Protein AF-0000000070629255 (afdb_homodimer)

Radius of gyration: 21.04 Å; Cα contacts (8 Å, |Δi|>4): 692; chains: 2; bounding box: 43×55×47 Å

Structure (mmCIF, N/CA/C/O backbone):
data_AF-0000000070629255-model_v1
#
loop_
_entity.id
_entity.type
_entity.pdbx_description
1 polymer '(S)-norcoclaurine synthase'
#
loop_
_atom_site.group_PDB
_atom_site.id
_atom_site.type_symbol
_atom_site.label_atom_id
_atom_site.label_alt_id
_atom_site.label_comp_id
_atom_site.label_asym_id
_atom_site.label_entity_id
_atom_site.label_seq_id
_atom_site.pdbx_PDB_ins_code
_atom_site.Cartn_x
_atom_site.Cartn_y
_atom_site.Cartn_z
_atom_site.occupancy
_atom_site.B_iso_or_equiv
_atom_site.auth_seq_id
_atom_site.auth_comp_id
_atom_site.auth_asym_id
_atom_site.auth_atom_id
_atom_site.pdbx_PDB_model_num
ATOM 1 N N . MET A 1 1 ? 13.461 -3.01 -5.859 1 94.25 1 MET A N 1
ATOM 2 C CA . MET A 1 1 ? 12.055 -3.326 -5.629 1 94.25 1 MET A CA 1
ATOM 3 C C . MET A 1 1 ? 11.266 -2.076 -5.246 1 94.25 1 MET A C 1
ATOM 5 O O . MET A 1 1 ? 11.711 -1.289 -4.41 1 94.25 1 MET A O 1
ATOM 9 N N . PHE A 1 2 ? 10.156 -1.859 -5.938 1 97.31 2 PHE A N 1
ATOM 10 C CA . PHE A 1 2 ? 9.312 -0.685 -5.727 1 97.31 2 PHE A CA 1
ATOM 11 C C . PHE A 1 2 ? 8 -1.069 -5.055 1 97.31 2 PHE A C 1
ATOM 13 O O . PHE A 1 2 ? 7.484 -2.166 -5.277 1 97.31 2 PHE A O 1
ATOM 20 N N . GLY A 1 3 ? 7.574 -0.173 -4.148 1 98.31 3 GLY A N 1
ATOM 21 C CA . GLY A 1 3 ? 6.281 -0.391 -3.52 1 98.31 3 GLY A CA 1
ATOM 22 C C . GLY A 1 3 ? 5.488 0.888 -3.328 1 98.31 3 GLY A C 1
ATOM 23 O O . GLY A 1 3 ? 6.055 1.982 -3.33 1 98.31 3 GLY A O 1
ATOM 24 N N . THR A 1 4 ? 4.156 0.751 -3.291 1 98.81 4 THR A N 1
ATOM 25 C CA . THR A 1 4 ? 3.246 1.856 -3.008 1 98.81 4 THR A CA 1
ATOM 26 C C . THR A 1 4 ? 2.146 1.418 -2.043 1 98.81 4 THR A C 1
ATOM 28 O O . THR A 1 4 ? 1.596 0.323 -2.18 1 98.81 4 THR A O 1
ATOM 31 N N . LEU A 1 5 ? 1.913 2.232 -1.084 1 98.81 5 LEU A N 1
ATOM 32 C CA . LEU A 1 5 ? 0.807 2.053 -0.15 1 98.81 5 LEU A CA 1
ATOM 33 C C . LEU A 1 5 ? -0.074 3.297 -0.107 1 98.81 5 LEU A C 1
ATOM 35 O O . LEU A 1 5 ? 0.432 4.418 -0.031 1 98.81 5 LEU A O 1
ATOM 39 N N . SER A 1 6 ? -1.361 3.152 -0.142 1 98.75 6 SER A N 1
ATOM 40 C CA . SER A 1 6 ? -2.217 4.332 -0.085 1 98.75 6 SER A CA 1
ATOM 41 C C . SER A 1 6 ? -3.477 4.062 0.732 1 98.75 6 SER A C 1
ATOM 43 O O . SER A 1 6 ? -3.965 2.932 0.774 1 98.75 6 SER A O 1
ATOM 45 N N . GLU A 1 7 ? -3.955 5.051 1.374 1 98.44 7 GLU A N 1
ATOM 46 C CA . GLU A 1 7 ? -5.215 5.121 2.107 1 98.44 7 GLU A CA 1
ATOM 47 C C . GLU A 1 7 ? -6.043 6.328 1.673 1 98.44 7 GLU A C 1
ATOM 49 O O . GLU A 1 7 ? -5.5 7.414 1.467 1 98.44 7 GLU A O 1
ATOM 54 N N . GLU A 1 8 ? -7.336 6.121 1.571 1 97.94 8 GLU A N 1
ATOM 55 C CA . GLU A 1 8 ? -8.258 7.184 1.173 1 97.94 8 GLU A CA 1
ATOM 56 C C . GLU A 1 8 ? -9.531 7.152 2.01 1 97.94 8 GLU A C 1
ATOM 58 O O . GLU A 1 8 ? -10.07 6.082 2.283 1 97.94 8 GLU A O 1
ATOM 63 N N . ALA A 1 9 ? -9.938 8.336 2.4 1 96.56 9 ALA A N 1
ATOM 64 C CA . ALA A 1 9 ? -11.148 8.414 3.219 1 96.56 9 ALA A CA 1
ATOM 65 C C . ALA A 1 9 ? -11.891 9.727 2.967 1 96.56 9 ALA A C 1
ATOM 67 O O . ALA A 1 9 ? -11.281 10.742 2.633 1 96.56 9 ALA A O 1
ATOM 68 N N . GLU A 1 10 ? -13.141 9.648 3.152 1 95.81 10 GLU A N 1
ATOM 69 C CA . GLU A 1 10 ? -13.961 10.859 3.201 1 95.81 10 GLU A CA 1
ATOM 70 C C . GLU A 1 10 ? -13.859 11.539 4.562 1 95.81 10 GLU A C 1
ATOM 72 O O . GLU A 1 10 ? -13.852 10.867 5.598 1 95.81 10 GLU A O 1
ATOM 77 N N . VAL A 1 11 ? -13.758 12.852 4.48 1 96.38 11 VAL A N 1
ATOM 78 C CA . VAL A 1 11 ? -13.695 13.656 5.699 1 96.38 11 VAL A CA 1
ATOM 79 C C . VAL A 1 11 ? -14.82 14.695 5.688 1 96.38 11 VAL A C 1
ATOM 81 O O . VAL A 1 11 ? -15.062 15.344 4.668 1 96.38 11 VAL A O 1
ATOM 84 N N . LYS A 1 12 ? -15.469 14.914 6.793 1 95.88 12 LYS A N 1
ATOM 85 C CA . LYS A 1 12 ? -16.656 15.758 6.887 1 95.88 12 LYS A CA 1
ATOM 86 C C . LYS A 1 12 ? -16.266 17.219 7.129 1 95.88 12 LYS A C 1
ATOM 88 O O . LYS A 1 12 ? -16.797 17.859 8.039 1 95.88 12 LYS A O 1
ATOM 93 N N . VAL A 1 13 ? -15.469 17.766 6.293 1 97.88 13 VAL A N 1
ATOM 94 C CA . VAL A 1 13 ? -15.109 19.172 6.246 1 97.88 13 VAL A CA 1
ATOM 95 C C . VAL A 1 13 ? -14.852 19.594 4.797 1 97.88 13 VAL A C 1
ATOM 97 O O . VAL A 1 13 ? -14.578 18.75 3.941 1 97.88 13 VAL A O 1
ATOM 100 N N . PRO A 1 14 ? -14.945 20.906 4.508 1 97.5 14 PRO A N 1
ATOM 101 C CA . PRO A 1 14 ? -14.562 21.359 3.172 1 97.5 14 PRO A CA 1
ATOM 102 C C . PRO A 1 14 ? -13.086 21.109 2.857 1 97.5 14 PRO A C 1
ATOM 104 O O . PRO A 1 14 ? -12.25 21.094 3.766 1 97.5 14 PRO A O 1
ATOM 107 N N . ALA A 1 15 ? -12.766 20.906 1.585 1 98.06 15 ALA A N 1
ATOM 108 C CA . ALA A 1 15 ? -11.398 20.641 1.147 1 98.06 15 ALA A CA 1
ATOM 109 C C . ALA A 1 15 ? -10.453 21.75 1.606 1 98.06 15 ALA A C 1
ATOM 111 O O . ALA A 1 15 ? -9.312 21.469 1.988 1 98.06 15 ALA A O 1
ATOM 112 N N . SER A 1 16 ? -10.906 22.969 1.626 1 97.69 16 SER A N 1
ATOM 113 C CA . SER A 1 16 ? -10.055 24.094 1.991 1 97.69 16 SER A CA 1
ATOM 114 C C . SER A 1 16 ? -9.625 24.016 3.451 1 97.69 16 SER A C 1
ATOM 116 O O . SER A 1 16 ? -8.5 24.375 3.795 1 97.69 16 SER A O 1
ATOM 118 N N . LYS A 1 17 ? -10.531 23.562 4.262 1 98.06 17 LYS A N 1
ATOM 119 C CA . LYS A 1 17 ? -10.195 23.406 5.676 1 98.06 17 LYS A CA 1
ATOM 120 C C . LYS A 1 17 ? -9.156 22.312 5.883 1 98.06 17 LYS A C 1
ATOM 122 O O . LYS A 1 17 ? -8.188 22.5 6.625 1 98.06 17 LYS A O 1
ATOM 127 N N . ALA A 1 18 ? -9.336 21.203 5.246 1 98.56 18 ALA A N 1
ATOM 128 C CA . ALA A 1 18 ? -8.359 20.125 5.312 1 98.56 18 ALA A CA 1
ATOM 129 C C . ALA A 1 18 ? -7.004 20.578 4.773 1 98.56 18 ALA A C 1
ATOM 131 O O . ALA A 1 18 ? -5.961 20.281 5.359 1 98.56 18 ALA A O 1
ATOM 132 N N . TRP A 1 19 ? -7.035 21.359 3.719 1 98.56 19 TRP A N 1
ATOM 133 C CA . TRP A 1 19 ? -5.797 21.797 3.082 1 98.56 19 TRP A CA 1
ATOM 134 C C . TRP A 1 19 ? -5.051 22.781 3.963 1 98.56 19 TRP A C 1
ATOM 136 O O . TRP A 1 19 ? -3.816 22.781 4 1 98.56 19 TRP A O 1
ATOM 146 N N . ALA A 1 20 ? -5.75 23.594 4.656 1 98.25 20 ALA A N 1
ATOM 147 C CA . ALA A 1 20 ? -5.109 24.531 5.574 1 98.25 20 ALA A CA 1
ATOM 148 C C . ALA A 1 20 ? -4.246 23.797 6.598 1 98.25 20 ALA A C 1
ATOM 150 O O . ALA A 1 20 ? -3.207 24.312 7.02 1 98.25 20 ALA A O 1
ATOM 151 N N . LEU A 1 21 ? -4.688 22.625 6.91 1 98.5 21 LEU A N 1
ATOM 152 C CA . LEU A 1 21 ? -3.904 21.797 7.828 1 98.5 21 LEU A CA 1
ATOM 153 C C . LEU A 1 21 ? -2.715 21.172 7.109 1 98.5 21 LEU A C 1
ATOM 155 O O . LEU A 1 21 ? -1.569 21.344 7.531 1 98.5 21 LEU A O 1
ATOM 159 N N . PHE A 1 22 ? -2.914 20.531 5.969 1 98.62 22 PHE A N 1
ATOM 160 C CA . PHE A 1 22 ? -1.919 19.688 5.305 1 98.62 22 PHE A CA 1
ATOM 161 C C . PHE A 1 22 ? -0.954 20.547 4.488 1 98.62 22 PHE A C 1
ATOM 163 O O . PHE A 1 22 ? 0.212 20.188 4.32 1 98.62 22 PHE A O 1
ATOM 170 N N . GLY A 1 23 ? -1.453 21.656 4.02 1 98.19 23 GLY A N 1
ATOM 171 C CA . GLY A 1 23 ? -0.667 22.453 3.094 1 98.19 23 GLY A CA 1
ATOM 172 C C . GLY A 1 23 ? 0.278 23.406 3.791 1 98.19 23 GLY A C 1
ATOM 173 O O . GLY A 1 23 ? 1.005 24.156 3.135 1 98.19 23 GLY A O 1
ATOM 174 N N . THR A 1 24 ? 0.281 23.406 5.109 1 97.44 24 THR A N 1
ATOM 175 C CA . THR A 1 24 ? 1.092 24.328 5.902 1 97.44 24 THR A CA 1
ATOM 176 C C . THR A 1 24 ? 1.874 23.578 6.973 1 97.44 24 THR A C 1
ATOM 178 O O . THR A 1 24 ? 1.984 22.344 6.918 1 97.44 24 THR A O 1
ATOM 181 N N . LEU A 1 25 ? 2.441 24.281 7.91 1 98.44 25 LEU A N 1
ATOM 182 C CA . LEU A 1 25 ? 3.193 23.672 9 1 98.44 25 LEU A CA 1
ATOM 183 C C . LEU A 1 25 ? 2.268 23.266 10.141 1 98.44 25 LEU A C 1
ATOM 185 O O . LEU A 1 25 ? 2.725 22.734 11.156 1 98.44 25 LEU A O 1
ATOM 189 N N . GLU A 1 26 ? 0.979 23.469 9.922 1 98.12 26 GLU A N 1
ATOM 190 C CA . GLU A 1 26 ? 0.022 23.172 10.984 1 98.12 26 GLU A CA 1
ATOM 191 C C . GLU A 1 26 ? -0.001 21.688 11.305 1 98.12 26 GLU A C 1
ATOM 193 O O . GLU A 1 26 ? -0.182 21.297 12.461 1 98.12 26 GLU A O 1
ATOM 198 N N . LEU A 1 27 ? 0.178 20.859 10.32 1 98.44 27 LEU A N 1
ATOM 199 C CA . LEU A 1 27 ? 0.222 19.422 10.594 1 98.44 27 LEU A CA 1
ATOM 200 C C . LEU A 1 27 ? 1.429 19.078 11.453 1 98.44 27 LEU A C 1
ATOM 202 O O . LEU A 1 27 ? 1.333 18.219 12.344 1 98.44 27 LEU A O 1
ATOM 206 N N . ALA A 1 28 ? 2.57 19.641 11.148 1 98.44 28 ALA A N 1
ATOM 207 C CA . ALA A 1 28 ? 3.777 19.391 11.938 1 98.44 28 ALA A CA 1
ATOM 208 C C . ALA A 1 28 ? 3.543 19.719 13.414 1 98.44 28 ALA A C 1
ATOM 210 O O . ALA A 1 28 ? 3.951 18.953 14.289 1 98.44 28 ALA A O 1
ATOM 211 N N . LYS A 1 29 ? 2.902 20.781 13.578 1 98.25 29 LYS A N 1
ATOM 212 C CA . LYS A 1 29 ? 2.578 21.172 14.945 1 98.25 29 LYS A CA 1
ATOM 213 C C . LYS A 1 29 ? 1.639 20.156 15.594 1 98.25 29 LYS A C 1
ATOM 215 O O . LYS A 1 29 ? 1.805 19.812 16.766 1 98.25 29 LYS A O 1
ATOM 220 N N . LEU A 1 30 ? 0.719 19.766 14.836 1 98.06 30 LEU A N 1
ATOM 221 C CA . LEU A 1 30 ? -0.314 18.875 15.352 1 98.06 30 LEU A CA 1
ATOM 222 C C . LEU A 1 30 ? 0.283 17.531 15.781 1 98.06 30 LEU A C 1
ATOM 224 O O . LEU A 1 30 ? -0.132 16.953 16.781 1 98.06 30 LEU A O 1
ATOM 228 N N . VAL A 1 31 ? 1.248 17.016 15.062 1 98 31 VAL A N 1
ATOM 229 C CA . VAL A 1 31 ? 1.753 15.672 15.32 1 98 31 VAL A CA 1
ATOM 230 C C . VAL A 1 31 ? 2.91 15.734 16.312 1 98 31 VAL A C 1
ATOM 232 O O . VAL A 1 31 ? 3.379 14.695 16.797 1 98 31 VAL A O 1
ATOM 235 N N . ASP A 1 32 ? 3.418 16.875 16.578 1 98.31 32 ASP A N 1
ATOM 236 C CA . ASP A 1 32 ? 4.469 17.078 17.578 1 98.31 32 ASP A CA 1
ATOM 237 C C . ASP A 1 32 ? 4.008 16.656 18.969 1 98.31 32 ASP A C 1
ATOM 239 O O . ASP A 1 32 ? 2.984 17.125 19.469 1 98.31 32 ASP A O 1
ATOM 243 N N . GLY A 1 33 ? 4.754 15.711 19.5 1 97 33 GLY A N 1
ATOM 244 C CA . GLY A 1 33 ? 4.41 15.227 20.828 1 97 33 GLY A CA 1
ATOM 245 C C . GLY A 1 33 ? 3.324 14.172 20.812 1 97 33 GLY A C 1
ATOM 246 O O . GLY A 1 33 ? 2.992 13.602 21.859 1 97 33 GLY A O 1
ATOM 247 N N . LYS A 1 34 ? 2.689 13.922 19.688 1 95.88 34 LYS A N 1
ATOM 248 C CA . LYS A 1 34 ? 1.64 12.914 19.578 1 95.88 34 LYS A CA 1
ATOM 249 C C . LYS A 1 34 ? 2.135 11.688 18.828 1 95.88 34 LYS A C 1
ATOM 251 O O . LYS A 1 34 ? 2.389 10.641 19.422 1 95.88 34 LYS A O 1
ATOM 256 N N . ILE A 1 35 ? 2.441 11.93 17.578 1 95.81 35 ILE A N 1
ATOM 257 C CA . ILE A 1 35 ? 2.971 10.836 16.766 1 95.81 35 ILE A CA 1
ATOM 258 C C . ILE A 1 35 ? 4.484 10.75 16.938 1 95.81 35 ILE A C 1
ATOM 260 O O . ILE A 1 35 ? 5.039 9.648 17.062 1 95.81 35 ILE A O 1
ATOM 264 N N . PHE A 1 36 ? 5.109 11.875 17 1 97.12 36 PHE A N 1
ATOM 265 C CA . PHE A 1 36 ? 6.555 11.977 17.188 1 97.12 36 PHE A CA 1
ATOM 266 C C . PHE A 1 36 ? 6.887 12.539 18.562 1 97.12 36 PHE A C 1
ATOM 268 O O . PHE A 1 36 ? 6.066 13.227 19.172 1 97.12 36 PHE A O 1
ATOM 275 N N . GLU A 1 37 ? 8.102 12.164 18.953 1 97.56 37 GLU A N 1
ATOM 276 C CA . GLU A 1 37 ? 8.586 12.812 20.172 1 97.56 37 GLU A CA 1
ATOM 277 C C . GLU A 1 37 ? 8.742 14.312 19.969 1 97.56 37 GLU A C 1
ATOM 279 O O . GLU A 1 37 ? 8.391 15.109 20.844 1 97.56 37 GLU A O 1
ATOM 284 N N . ALA A 1 38 ? 9.297 14.664 18.766 1 98.12 38 ALA A N 1
ATOM 285 C CA . ALA A 1 38 ? 9.445 16.078 18.422 1 98.12 38 ALA A CA 1
ATOM 286 C C . ALA A 1 38 ? 9.477 16.281 16.906 1 98.12 38 ALA A C 1
ATOM 288 O O . ALA A 1 38 ? 9.906 15.391 16.172 1 98.12 38 ALA A O 1
ATOM 289 N N . VAL A 1 39 ? 9.055 17.422 16.469 1 98.75 39 VAL A N 1
ATOM 290 C CA . VAL A 1 39 ? 9.164 17.875 15.086 1 98.75 39 VAL A CA 1
ATOM 291 C C . VAL A 1 39 ? 9.812 19.25 15.039 1 98.75 39 VAL A C 1
ATOM 293 O O . VAL A 1 39 ? 9.266 20.219 15.57 1 98.75 39 VAL A O 1
ATOM 296 N N . ASP A 1 40 ? 10.953 19.281 14.414 1 98.81 40 ASP A N 1
ATOM 297 C CA . ASP A 1 40 ? 11.688 20.531 14.352 1 98.81 40 ASP A CA 1
ATOM 298 C C . ASP A 1 40 ? 11.805 21.031 12.906 1 98.81 40 ASP A C 1
ATOM 300 O O . ASP A 1 40 ? 12.227 20.266 12.023 1 98.81 40 ASP A O 1
ATOM 304 N N . VAL A 1 41 ? 11.477 22.281 12.688 1 98.69 41 VAL A N 1
ATOM 305 C CA . VAL A 1 41 ? 11.742 22.891 11.391 1 98.69 41 VAL A CA 1
ATOM 306 C C . VAL A 1 41 ? 13.219 23.266 11.289 1 98.69 41 VAL A C 1
ATOM 308 O O . VAL A 1 41 ? 13.703 24.125 12.039 1 98.69 41 VAL A O 1
ATOM 311 N N . ILE A 1 42 ? 13.883 22.609 10.414 1 98.75 42 ILE A N 1
ATOM 312 C CA . ILE A 1 42 ? 15.305 22.859 10.227 1 98.75 42 ILE A CA 1
ATOM 313 C C . ILE A 1 42 ? 15.508 24.016 9.258 1 98.75 42 ILE A C 1
ATOM 315 O O . ILE A 1 42 ? 16.391 24.859 9.453 1 98.75 42 ILE A O 1
ATOM 319 N N . GLU A 1 43 ? 14.734 24.078 8.234 1 98.25 43 GLU A N 1
ATOM 320 C CA . GLU A 1 43 ? 14.766 25.125 7.211 1 98.25 43 GLU A CA 1
ATOM 321 C C . GLU A 1 43 ? 13.414 25.25 6.52 1 98.25 43 GLU A C 1
ATOM 323 O O . GLU A 1 43 ? 12.734 24.25 6.273 1 98.25 43 GLU A O 1
ATOM 328 N N . GLY A 1 44 ? 13.039 26.531 6.219 1 98.25 44 GLY A N 1
ATOM 329 C CA . GLY A 1 44 ? 11.859 26.781 5.418 1 98.25 44 GLY A CA 1
ATOM 330 C C . GLY A 1 44 ? 10.664 27.234 6.238 1 98.25 44 GLY A C 1
ATOM 331 O O . GLY A 1 44 ? 10.766 27.391 7.457 1 98.25 44 GLY A O 1
ATOM 332 N N . ASP A 1 45 ? 9.516 27.469 5.523 1 97.69 45 ASP A N 1
ATOM 333 C CA . ASP A 1 45 ? 8.336 28.078 6.129 1 97.69 45 ASP A CA 1
ATOM 334 C C . ASP A 1 45 ? 7.086 27.25 5.836 1 97.69 45 ASP A C 1
ATOM 336 O O . ASP A 1 45 ? 5.965 27.734 5.996 1 97.69 45 ASP A O 1
ATOM 340 N N . GLY A 1 46 ? 7.27 26.188 5.301 1 98.06 46 GLY A N 1
ATOM 341 C CA . GLY A 1 46 ? 6.129 25.328 4.988 1 98.06 46 GLY A CA 1
ATOM 342 C C . GLY A 1 46 ? 5.926 25.125 3.5 1 98.06 46 GLY A C 1
ATOM 343 O O . GLY A 1 46 ? 5.129 24.281 3.086 1 98.06 46 GLY A O 1
ATOM 344 N N . GLY A 1 47 ? 6.586 25.812 2.693 1 98.38 47 GLY A N 1
ATOM 345 C CA . GLY A 1 47 ? 6.57 25.625 1.251 1 98.38 47 GLY A CA 1
ATOM 346 C C . GLY A 1 47 ? 7.574 24.594 0.778 1 98.38 47 GLY A C 1
ATOM 347 O O . GLY A 1 47 ? 8.266 23.969 1.589 1 98.38 47 GLY A O 1
ATOM 348 N N . ALA A 1 48 ? 7.645 24.375 -0.56 1 98.62 48 ALA A N 1
ATOM 349 C CA .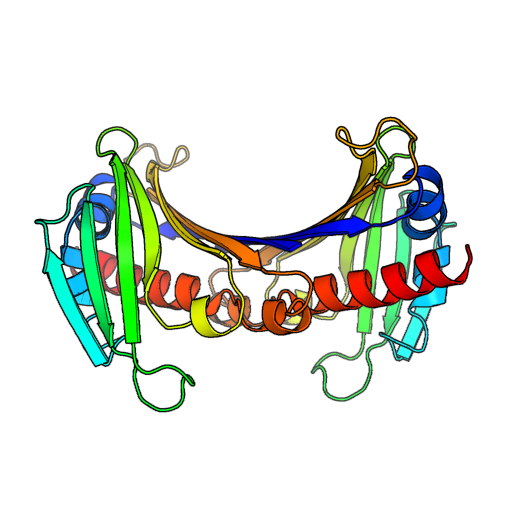 ALA A 1 48 ? 8.617 23.469 -1.154 1 98.62 48 ALA A CA 1
ATOM 350 C C . ALA A 1 48 ? 10.039 23.812 -0.721 1 98.62 48 ALA A C 1
ATOM 352 O O . ALA A 1 48 ? 10.406 24.984 -0.678 1 98.62 48 ALA A O 1
ATOM 353 N N . GLY A 1 49 ? 10.812 22.828 -0.324 1 98.69 49 GLY A N 1
ATOM 354 C CA . GLY A 1 49 ? 12.172 23.047 0.144 1 98.69 49 GLY A CA 1
ATOM 355 C C . GLY A 1 49 ? 12.297 23.016 1.655 1 98.69 49 GLY A C 1
ATOM 356 O O . GLY A 1 49 ? 13.398 22.906 2.193 1 98.69 49 GLY A O 1
ATOM 357 N N . THR A 1 50 ? 11.156 23.125 2.438 1 98.81 50 THR A N 1
ATOM 358 C CA . THR A 1 50 ? 11.148 23.062 3.895 1 98.81 50 THR A CA 1
ATOM 359 C C . THR A 1 50 ? 11.695 21.719 4.371 1 98.81 50 THR A C 1
ATOM 361 O O . THR A 1 50 ? 11.383 20.672 3.793 1 98.81 50 THR A O 1
ATOM 364 N N . ILE A 1 51 ? 12.523 21.703 5.387 1 98.94 51 ILE A N 1
ATOM 365 C CA . ILE A 1 51 ? 13.094 20.5 5.977 1 98.94 51 ILE A CA 1
ATOM 366 C C . ILE A 1 51 ? 12.656 20.391 7.438 1 98.94 51 ILE A C 1
ATOM 368 O O . ILE A 1 51 ? 12.844 21.312 8.219 1 98.94 51 ILE A O 1
ATOM 372 N N . LEU A 1 52 ? 12.031 19.281 7.738 1 98.88 52 LEU A N 1
ATOM 373 C CA . LEU A 1 52 ? 11.695 18.938 9.117 1 98.88 52 LEU A CA 1
ATOM 374 C C . LEU A 1 52 ? 12.609 17.844 9.641 1 98.88 52 LEU A C 1
ATOM 376 O O . LEU A 1 52 ? 12.969 16.922 8.906 1 98.88 52 LEU A O 1
ATOM 380 N N . LYS A 1 53 ? 13.039 17.922 10.875 1 98.88 53 LYS A N 1
ATOM 381 C CA . LYS A 1 53 ? 13.602 16.797 11.625 1 98.88 53 LYS A CA 1
ATOM 382 C C . LYS A 1 53 ? 12.539 16.156 12.516 1 98.88 53 LYS A C 1
ATOM 384 O O . LYS A 1 53 ? 11.953 16.812 13.367 1 98.88 53 LYS A O 1
ATOM 389 N N . LEU A 1 54 ? 12.297 14.953 12.281 1 98.44 54 LEU A N 1
ATOM 390 C CA . LEU A 1 54 ? 11.344 14.164 13.062 1 98.44 54 LEU A CA 1
ATOM 391 C C . LEU A 1 54 ? 12.062 13.258 14.047 1 98.44 54 LEU A C 1
ATOM 393 O O . LEU A 1 54 ? 12.812 12.367 13.648 1 98.44 54 LEU A O 1
ATOM 397 N N . THR A 1 55 ? 11.867 13.453 15.297 1 98.38 55 THR A N 1
ATOM 398 C CA . THR A 1 55 ? 12.422 12.609 16.344 1 98.38 55 THR A CA 1
ATOM 399 C C . THR A 1 55 ? 11.422 11.539 16.781 1 98.38 55 THR A C 1
ATOM 401 O O . THR A 1 55 ? 10.289 11.859 17.141 1 98.38 55 THR A O 1
ATOM 404 N N . PHE A 1 56 ? 11.875 10.375 16.719 1 97 56 PHE A N 1
ATOM 405 C CA . PHE A 1 56 ? 10.969 9.258 16.984 1 97 56 PHE A CA 1
ATOM 406 C C . PHE A 1 56 ? 10.898 8.977 18.484 1 97 56 PHE A C 1
ATOM 408 O O . PHE A 1 56 ? 11.852 9.242 19.219 1 97 56 PHE A O 1
ATOM 415 N N . LYS A 1 57 ? 9.766 8.43 18.812 1 93.69 57 LYS A N 1
ATOM 416 C CA . LYS A 1 57 ? 9.664 7.906 20.172 1 93.69 57 LYS A CA 1
ATOM 417 C C . LYS A 1 57 ? 10.516 6.656 20.344 1 93.69 57 LYS A C 1
ATOM 419 O O . LYS A 1 57 ? 10.789 5.945 19.359 1 93.69 57 LYS A O 1
ATOM 424 N N . PRO A 1 58 ? 10.93 6.277 21.516 1 89.75 58 PRO A N 1
ATOM 425 C CA . PRO A 1 58 ? 11.766 5.094 21.734 1 89.75 58 PRO A CA 1
ATOM 426 C C . PRO A 1 58 ? 11.086 3.801 21.297 1 89.75 58 PRO A C 1
ATOM 428 O O . PRO A 1 58 ? 9.859 3.68 21.375 1 89.75 58 PRO A O 1
ATOM 431 N N . GLY A 1 59 ? 11.891 2.826 20.797 1 84 59 GLY A N 1
ATOM 432 C CA . GLY A 1 59 ? 11.375 1.506 20.469 1 84 59 GLY A CA 1
ATOM 433 C C . GLY A 1 59 ? 11.086 1.322 18.984 1 84 59 GLY A C 1
ATOM 434 O O . GLY A 1 59 ? 10.82 0.207 18.531 1 84 59 GLY A O 1
ATOM 435 N N . LEU A 1 60 ? 11.18 2.371 18.109 1 75.31 60 LEU A N 1
ATOM 436 C CA . LEU A 1 60 ? 10.836 2.27 16.688 1 75.31 60 LEU A CA 1
ATOM 437 C C . LEU A 1 60 ? 12.062 1.906 15.859 1 75.31 60 LEU A C 1
ATOM 439 O O . LEU A 1 60 ? 11.961 1.704 14.648 1 75.31 60 LEU A O 1
ATOM 443 N N . GLY A 1 61 ? 13.234 1.759 16.594 1 82 61 GLY A N 1
ATOM 444 C CA . GLY A 1 61 ? 14.445 1.298 15.922 1 82 61 GLY A CA 1
ATOM 445 C C . GLY A 1 61 ? 15.266 2.428 15.336 1 82 61 GLY A C 1
ATOM 446 O O . GLY A 1 61 ? 16.406 2.213 14.891 1 82 61 GLY A O 1
ATOM 447 N N . PHE A 1 62 ? 14.625 3.605 15.156 1 91.12 62 PHE A N 1
ATOM 448 C CA . PHE A 1 62 ? 15.344 4.773 14.656 1 91.12 62 PHE A CA 1
ATOM 449 C C . PHE A 1 62 ? 15.242 5.934 15.641 1 91.12 62 PHE A C 1
ATOM 451 O O . PHE A 1 62 ? 14.258 6.047 16.375 1 91.12 62 PHE A O 1
ATOM 458 N N . SER A 1 63 ? 16.25 6.766 15.594 1 94.88 63 SER A N 1
ATOM 459 C CA . SER A 1 63 ? 16.203 7.934 16.469 1 94.88 63 SER A CA 1
ATOM 460 C C . SER A 1 63 ? 15.508 9.109 15.789 1 94.88 63 SER A C 1
ATOM 462 O O . SER A 1 63 ? 14.68 9.789 16.406 1 94.88 63 SER A O 1
ATOM 464 N N . TYR A 1 64 ? 15.898 9.297 14.516 1 97.69 64 TYR A N 1
ATOM 465 C CA . TYR A 1 64 ? 15.297 10.414 13.805 1 97.69 64 TYR A CA 1
ATOM 466 C C . TYR A 1 64 ? 15.391 10.219 12.297 1 97.69 64 TYR A C 1
ATOM 468 O O . TYR A 1 64 ? 16.094 9.328 11.828 1 97.69 64 TYR A O 1
ATOM 476 N N . CYS A 1 65 ? 14.648 10.984 11.602 1 98.25 65 CYS A N 1
ATOM 477 C CA . CYS A 1 65 ? 14.875 11.219 10.18 1 98.25 65 CYS A CA 1
ATOM 478 C C . CYS A 1 65 ? 14.586 12.672 9.82 1 98.25 65 CYS A C 1
ATOM 480 O O . CYS A 1 65 ? 14 13.406 10.609 1 98.25 65 CYS A O 1
ATOM 482 N N . LYS A 1 66 ? 15.086 13.062 8.672 1 98.69 66 LYS A N 1
ATOM 483 C CA . LYS A 1 66 ? 14.727 14.359 8.109 1 98.69 66 LYS A CA 1
ATOM 484 C C . LYS A 1 66 ? 13.914 14.195 6.828 1 98.69 66 LYS A C 1
ATOM 486 O O . LYS A 1 66 ? 14.211 13.328 6.004 1 98.69 66 LYS A O 1
ATOM 491 N N . GLU A 1 67 ? 12.914 15 6.77 1 98.69 67 GLU A N 1
ATOM 492 C CA . GLU A 1 67 ? 12.07 15 5.578 1 98.69 67 GLU A CA 1
ATOM 493 C C . GLU A 1 67 ? 12.094 16.359 4.891 1 98.69 67 GLU A C 1
ATOM 495 O O . GLU A 1 67 ? 12.117 17.406 5.559 1 98.69 67 GLU A O 1
ATOM 500 N N . LYS A 1 68 ? 12.117 16.359 3.582 1 98.88 68 LYS A N 1
ATOM 501 C CA . LYS A 1 68 ? 12.055 17.578 2.771 1 98.88 68 LYS A CA 1
ATOM 502 C C . LYS A 1 68 ? 10.75 17.656 1.992 1 98.88 68 LYS A C 1
ATOM 504 O O . LYS A 1 68 ? 10.336 16.672 1.364 1 98.88 68 LYS A O 1
ATOM 509 N N . PHE A 1 69 ? 10.055 18.812 2.119 1 98.88 69 PHE A N 1
ATOM 510 C CA . PHE A 1 69 ? 8.906 19.031 1.248 1 98.88 69 PHE A CA 1
ATOM 511 C C . PHE A 1 69 ? 9.352 19.234 -0.197 1 98.88 69 PHE A C 1
ATOM 513 O O . PHE A 1 69 ? 9.961 20.25 -0.533 1 98.88 69 PHE A O 1
ATOM 520 N N . THR A 1 70 ? 9.031 18.297 -1.052 1 98.88 70 THR A N 1
ATOM 521 C CA . THR A 1 70 ? 9.469 18.375 -2.441 1 98.88 70 THR A CA 1
ATOM 522 C C . THR A 1 70 ? 8.406 19.047 -3.307 1 98.88 70 THR A C 1
ATOM 524 O O . THR A 1 70 ? 8.711 19.531 -4.398 1 98.88 70 THR A O 1
ATOM 527 N N . LYS A 1 71 ? 7.18 19.094 -2.865 1 98.88 71 LYS A N 1
ATOM 528 C CA . LYS A 1 71 ? 6.07 19.719 -3.574 1 98.88 71 LYS A CA 1
ATOM 529 C C . LYS A 1 71 ? 5.016 20.234 -2.598 1 98.88 71 LYS A C 1
ATOM 531 O O . LYS A 1 71 ? 4.625 19.531 -1.668 1 98.88 71 LYS A O 1
ATOM 536 N N . VAL A 1 72 ? 4.625 21.453 -2.74 1 98.81 72 VAL A N 1
ATOM 537 C CA . VAL A 1 72 ? 3.438 22.016 -2.119 1 98.81 72 VAL A CA 1
ATOM 538 C C . VAL A 1 72 ? 2.641 22.812 -3.16 1 98.81 72 VAL A C 1
ATOM 540 O O . VAL A 1 72 ? 2.977 23.953 -3.477 1 98.81 72 VAL A O 1
ATOM 543 N N . ASP A 1 73 ? 1.627 22.188 -3.652 1 98.81 73 ASP A N 1
ATOM 544 C CA . ASP A 1 73 ? 0.825 22.797 -4.715 1 98.81 73 ASP A CA 1
ATOM 545 C C . ASP A 1 73 ? -0.562 23.172 -4.203 1 98.81 73 ASP A C 1
ATOM 547 O O . ASP A 1 73 ? -1.454 22.328 -4.117 1 98.81 73 ASP A O 1
ATOM 551 N N . HIS A 1 74 ? -0.77 24.438 -3.992 1 98.25 74 HIS A N 1
ATOM 552 C CA . HIS A 1 74 ? -2.002 24.938 -3.387 1 98.25 74 HIS A CA 1
ATOM 553 C C . HIS A 1 74 ? -3.164 24.859 -4.371 1 98.25 74 HIS A C 1
ATOM 555 O O . HIS A 1 74 ? -4.316 24.703 -3.969 1 98.25 74 HIS A O 1
ATOM 561 N N . ALA A 1 75 ? -2.887 24.969 -5.59 1 98.12 75 ALA A N 1
ATOM 562 C CA . ALA A 1 75 ? -3.947 24.938 -6.598 1 98.12 75 ALA A CA 1
ATOM 563 C C . ALA A 1 75 ? -4.594 23.562 -6.68 1 98.12 75 ALA A C 1
ATOM 565 O O . ALA A 1 75 ? -5.82 23.453 -6.711 1 98.12 75 ALA A O 1
ATOM 566 N N . SER A 1 76 ? -3.812 22.484 -6.656 1 98.56 76 SER A N 1
ATOM 567 C CA . SER A 1 76 ? -4.328 21.125 -6.746 1 98.56 76 SER A CA 1
ATOM 568 C C . SER A 1 76 ? -4.48 20.5 -5.363 1 98.56 76 SER A C 1
ATOM 570 O O . SER A 1 76 ? -5.031 19.406 -5.23 1 98.56 76 SER A O 1
ATOM 572 N N . MET A 1 77 ? -3.986 21.094 -4.312 1 98.75 77 MET A N 1
ATOM 573 C CA . MET A 1 77 ? -3.979 20.641 -2.924 1 98.75 77 MET A CA 1
ATOM 574 C C . MET A 1 77 ? -3.238 19.312 -2.791 1 98.75 77 MET A C 1
ATOM 576 O O . MET A 1 77 ? -3.803 18.328 -2.311 1 98.75 77 MET A O 1
ATOM 580 N N . VAL A 1 78 ? -1.982 19.375 -3.283 1 98.94 78 VAL A N 1
ATOM 581 C CA . VAL A 1 78 ? -1.075 18.234 -3.244 1 98.94 78 VAL A CA 1
ATOM 582 C C . VAL A 1 78 ? 0.215 18.625 -2.525 1 98.94 78 VAL A C 1
ATOM 584 O O . VAL A 1 78 ? 0.801 19.672 -2.812 1 98.94 78 VAL A O 1
ATOM 587 N N . LYS A 1 79 ? 0.641 17.812 -1.578 1 98.88 79 LYS A N 1
ATOM 588 C CA . LYS A 1 79 ? 1.914 17.969 -0.881 1 98.88 79 LYS A CA 1
ATOM 589 C C . LYS A 1 79 ? 2.721 16.672 -0.902 1 98.88 79 LYS A C 1
ATOM 591 O O . LYS A 1 79 ? 2.166 15.586 -0.715 1 98.88 79 LYS A O 1
ATOM 596 N N . GLU A 1 80 ? 3.949 16.797 -1.2 1 98.88 80 GLU A N 1
ATOM 597 C CA . GLU A 1 80 ? 4.879 15.672 -1.209 1 98.88 80 GLU A CA 1
ATOM 598 C C . GLU A 1 80 ? 6.09 15.945 -0.323 1 98.88 80 GLU A C 1
ATOM 600 O O . GLU A 1 80 ? 6.613 17.062 -0.308 1 98.88 80 GLU A O 1
ATOM 605 N N . SER A 1 81 ? 6.461 14.953 0.448 1 98.81 81 SER A N 1
ATOM 606 C CA . SER A 1 81 ? 7.695 15 1.226 1 98.81 81 SER A CA 1
ATOM 607 C C . SER A 1 81 ? 8.508 13.719 1.056 1 98.81 81 SER A C 1
ATOM 609 O O . SER A 1 81 ? 7.949 12.664 0.76 1 98.81 81 SER A O 1
ATOM 611 N N . GLN A 1 82 ? 9.789 13.891 1.196 1 98.81 82 GLN A N 1
ATOM 612 C CA . GLN A 1 82 ? 10.711 12.766 1.068 1 98.81 82 GLN A CA 1
ATOM 613 C C . GLN A 1 82 ? 11.695 12.734 2.232 1 98.81 82 GLN A C 1
ATOM 615 O O . GLN A 1 82 ? 12.203 13.773 2.66 1 98.81 82 GLN A O 1
ATOM 620 N N . VAL A 1 83 ? 11.953 11.492 2.748 1 98.69 83 VAL A N 1
ATOM 621 C CA . VAL A 1 83 ? 13.016 11.344 3.736 1 98.69 83 VAL A CA 1
ATOM 622 C C . VAL A 1 83 ? 14.375 11.57 3.068 1 98.69 83 VAL A C 1
ATOM 624 O O . VAL A 1 83 ? 14.68 10.953 2.043 1 98.69 83 VAL A O 1
ATOM 627 N N . VAL A 1 84 ? 15.172 12.422 3.662 1 98.75 84 VAL A N 1
ATOM 628 C CA . VAL A 1 84 ? 16.438 12.766 3.02 1 98.75 84 VAL A CA 1
ATOM 629 C C . VAL A 1 84 ? 17.594 12.406 3.943 1 98.75 84 VAL A C 1
ATOM 631 O O . VAL A 1 84 ? 18.766 12.484 3.545 1 98.75 84 VAL A O 1
ATOM 634 N N . GLU A 1 85 ? 17.375 12.07 5.176 1 98.38 85 GLU A N 1
ATOM 635 C CA . GLU A 1 85 ? 18.406 11.688 6.137 1 98.38 85 GLU A CA 1
ATOM 636 C C . GLU A 1 85 ? 17.812 10.82 7.254 1 98.38 85 GLU A C 1
ATOM 638 O O . GLU A 1 85 ? 16.781 11.156 7.82 1 98.38 85 GLU A O 1
ATOM 643 N N . GLY A 1 86 ? 18.516 9.695 7.527 1 97.44 86 GLY A N 1
ATOM 644 C CA . GLY A 1 86 ? 18.188 8.898 8.703 1 97.44 86 GLY A CA 1
ATOM 645 C C . GLY A 1 86 ? 17 7.992 8.5 1 97.44 86 GLY A C 1
ATOM 646 O O . GLY A 1 86 ? 16.516 7.824 7.371 1 97.44 86 GLY A O 1
ATOM 647 N N . GLY A 1 87 ? 16.656 7.332 9.617 1 95.19 87 GLY A N 1
ATOM 648 C CA . GLY A 1 87 ? 15.469 6.48 9.625 1 95.19 87 GLY A CA 1
ATOM 649 C C . GLY A 1 87 ? 15.555 5.332 8.641 1 95.19 87 GLY A C 1
ATOM 650 O O . GLY A 1 87 ? 16.547 4.594 8.625 1 95.19 87 GLY A O 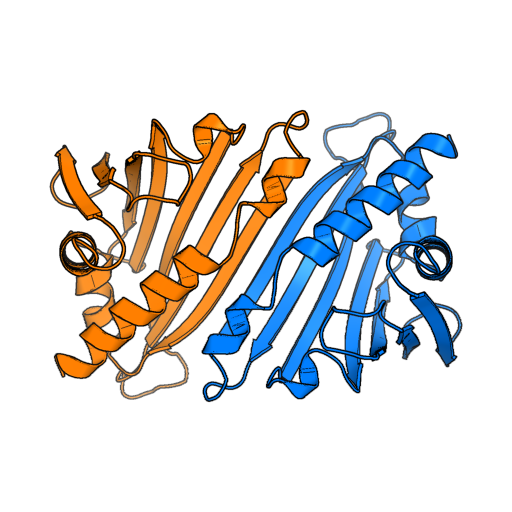1
ATOM 651 N N . ILE A 1 88 ? 14.516 5.211 7.766 1 94.44 88 ILE A N 1
ATOM 652 C CA . ILE A 1 88 ? 14.305 4.059 6.895 1 94.44 88 ILE A CA 1
ATOM 653 C C . ILE A 1 88 ? 15.406 4 5.84 1 94.44 88 ILE A C 1
ATOM 655 O O . ILE A 1 88 ? 15.672 2.939 5.27 1 94.44 88 ILE A O 1
ATOM 659 N N . LEU A 1 89 ? 16.047 5.113 5.543 1 96.44 89 LEU A N 1
ATOM 660 C CA . LEU A 1 89 ? 17.156 5.113 4.586 1 96.44 89 LEU A CA 1
ATOM 661 C C . LEU A 1 89 ? 18.328 4.277 5.102 1 96.44 89 LEU A C 1
ATOM 663 O O . LEU A 1 89 ? 19.062 3.689 4.312 1 96.44 89 LEU A O 1
ATOM 667 N N . ASP A 1 90 ? 18.422 4.16 6.391 1 95.12 90 ASP A N 1
ATOM 668 C CA . ASP A 1 90 ? 19.547 3.459 7.023 1 95.12 90 ASP A CA 1
ATOM 669 C C . ASP A 1 90 ? 19.391 1.947 6.871 1 95.12 90 ASP A C 1
ATOM 671 O O . ASP A 1 90 ? 20.328 1.197 7.145 1 95.12 90 ASP A O 1
ATOM 675 N N . ILE A 1 91 ? 18.266 1.571 6.375 1 95.19 91 ILE A N 1
ATOM 676 C CA . ILE A 1 91 ? 18.062 0.13 6.273 1 95.19 91 ILE A CA 1
ATOM 677 C C . ILE A 1 91 ? 17.844 -0.257 4.812 1 95.19 91 ILE A C 1
ATOM 679 O O . ILE A 1 91 ? 17.141 -1.222 4.516 1 95.19 91 ILE A O 1
ATOM 683 N N . GLY A 1 92 ? 18.266 0.56 3.934 1 96.75 92 GLY A N 1
ATOM 684 C CA . GLY A 1 92 ? 18.422 0.103 2.562 1 96.75 92 GLY A CA 1
ATOM 685 C C . GLY A 1 92 ? 17.453 0.764 1.6 1 96.75 92 GLY A C 1
ATOM 686 O O . GLY A 1 92 ? 17.453 0.466 0.404 1 96.75 92 GLY A O 1
ATOM 687 N N . LEU A 1 93 ? 16.609 1.654 2.084 1 97.69 93 LEU A N 1
ATOM 688 C CA . LEU A 1 93 ? 15.695 2.334 1.174 1 97.69 93 LEU A CA 1
ATOM 689 C C . LEU A 1 93 ? 16.406 3.463 0.432 1 97.69 93 LEU A C 1
ATOM 691 O O . LEU A 1 93 ? 17.156 4.227 1.034 1 97.69 93 LEU A O 1
ATOM 695 N N . ASN A 1 94 ? 16.141 3.502 -0.864 1 97.88 94 ASN A N 1
ATOM 696 C CA . ASN A 1 94 ? 16.625 4.598 -1.704 1 97.88 94 ASN A CA 1
ATOM 697 C C . ASN A 1 94 ? 15.609 5.746 -1.749 1 97.88 94 ASN A C 1
ATOM 699 O O . ASN A 1 94 ? 15.977 6.879 -2.062 1 97.88 94 ASN A O 1
ATOM 703 N N . LEU A 1 95 ? 14.422 5.371 -1.501 1 98.62 95 LEU A N 1
ATOM 704 C CA . LEU A 1 95 ? 13.328 6.34 -1.584 1 98.62 95 LEU A CA 1
ATOM 705 C C . LEU A 1 95 ? 12.25 6.035 -0.552 1 98.62 95 LEU A C 1
ATOM 707 O O . LEU A 1 95 ? 11.883 4.875 -0.36 1 98.62 95 LEU A O 1
ATOM 711 N N . TYR A 1 96 ? 11.828 6.996 0.1 1 98.69 96 TYR A N 1
ATOM 712 C CA . TYR A 1 96 ? 10.617 7.004 0.911 1 98.69 96 TYR A CA 1
ATOM 713 C C . TYR A 1 96 ? 9.891 8.344 0.798 1 98.69 96 TYR A C 1
ATOM 715 O O . TYR A 1 96 ? 10.328 9.344 1.376 1 98.69 96 TYR A O 1
ATOM 723 N N . ARG A 1 97 ? 8.781 8.328 0.087 1 98.88 97 ARG A N 1
ATOM 724 C CA . ARG A 1 97 ? 8.039 9.547 -0.214 1 98.88 97 ARG A CA 1
ATOM 725 C C . ARG A 1 97 ? 6.594 9.438 0.257 1 98.88 97 ARG A C 1
ATOM 727 O O . ARG A 1 97 ? 5.926 8.438 0.006 1 98.88 97 ARG A O 1
ATOM 734 N N . MET A 1 98 ? 6.188 10.453 0.943 1 98.75 98 MET A N 1
ATOM 735 C CA . MET A 1 98 ? 4.781 10.555 1.318 1 98.75 98 MET A CA 1
ATOM 736 C C . MET A 1 98 ? 4.078 11.641 0.506 1 98.75 98 MET A C 1
ATOM 738 O O . MET A 1 98 ? 4.625 12.727 0.307 1 98.75 98 MET A O 1
ATOM 742 N N . ARG A 1 99 ? 2.918 11.344 0.022 1 98.88 99 ARG A N 1
ATOM 743 C CA . ARG A 1 99 ? 2.096 12.266 -0.75 1 98.88 99 ARG A CA 1
ATOM 744 C C . ARG A 1 99 ? 0.701 12.398 -0.146 1 98.88 99 ARG A C 1
ATOM 746 O O . ARG A 1 99 ? 0.092 11.391 0.239 1 98.88 99 ARG A O 1
ATOM 753 N N . VAL A 1 100 ? 0.261 13.609 -0.054 1 98.81 100 VAL A N 1
ATOM 754 C CA . VAL A 1 100 ? -1.098 13.906 0.389 1 98.81 100 VAL A CA 1
ATOM 755 C C . VAL A 1 100 ? -1.867 14.602 -0.729 1 98.81 100 VAL A C 1
ATOM 757 O O . VAL A 1 100 ? -1.363 15.547 -1.34 1 98.81 100 VAL A O 1
ATOM 760 N N . GLU A 1 101 ? -3.037 14.18 -0.964 1 98.94 101 GLU A N 1
ATOM 761 C CA . GLU A 1 101 ? -3.959 14.805 -1.909 1 98.94 101 GLU A CA 1
ATOM 762 C C . GLU A 1 101 ? -5.324 15.055 -1.271 1 98.94 101 GLU A C 1
ATOM 764 O O . GLU A 1 101 ? -5.949 14.117 -0.7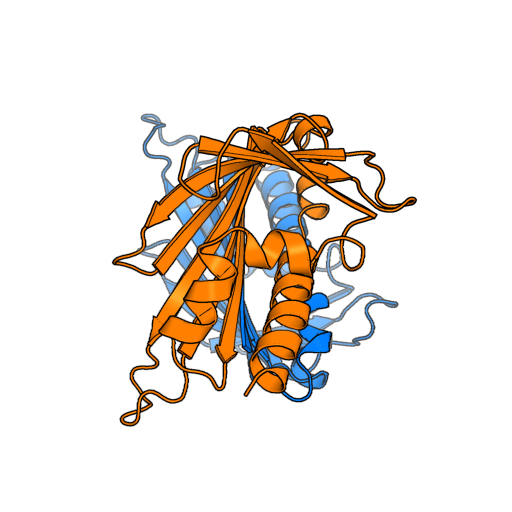58 1 98.94 101 GLU A O 1
ATOM 769 N N . ILE A 1 102 ? -5.719 16.281 -1.341 1 98.81 102 ILE A N 1
ATOM 770 C CA . ILE A 1 102 ? -7.043 16.656 -0.866 1 98.81 102 ILE A CA 1
ATOM 771 C C . ILE A 1 102 ? -7.91 17.094 -2.047 1 98.81 102 ILE A C 1
ATOM 773 O O . ILE A 1 102 ? -7.469 17.859 -2.893 1 98.81 102 ILE A O 1
ATOM 777 N N . LYS A 1 103 ? -9.109 16.547 -2.082 1 98.31 103 LYS A N 1
ATOM 778 C CA . LYS A 1 103 ? -10.031 16.891 -3.16 1 98.31 103 LYS A CA 1
ATOM 779 C C . LYS A 1 103 ? -11.438 17.156 -2.623 1 98.31 103 LYS A C 1
ATOM 781 O O . LYS A 1 103 ? -11.844 16.547 -1.626 1 98.31 103 LYS A O 1
ATOM 786 N N . GLU A 1 104 ? -12.086 17.922 -3.373 1 96.81 104 GLU A N 1
ATOM 787 C CA . GLU A 1 104 ? -13.523 18.031 -3.111 1 96.81 104 GLU A CA 1
ATOM 788 C C . GLU A 1 104 ? -14.234 16.719 -3.396 1 96.81 104 GLU A C 1
ATOM 790 O O . GLU A 1 104 ? -13.812 15.945 -4.262 1 96.81 104 GLU A O 1
ATOM 795 N N . ASN A 1 105 ? -15.172 16.531 -2.58 1 94.81 105 ASN A N 1
ATOM 796 C CA . ASN A 1 105 ? -16 15.367 -2.836 1 94.81 105 ASN A CA 1
ATOM 797 C C . ASN A 1 105 ? -17.016 15.625 -3.951 1 94.81 105 ASN A C 1
ATOM 799 O O . ASN A 1 105 ? -17.953 16.391 -3.771 1 94.81 105 ASN A O 1
ATOM 803 N N . PRO A 1 106 ? -16.812 14.891 -5.027 1 89.56 106 PRO A N 1
ATOM 804 C CA . PRO A 1 106 ? -17.719 15.164 -6.152 1 89.56 106 PRO A CA 1
ATOM 805 C C . PRO A 1 106 ? -19.156 14.766 -5.867 1 89.56 106 PRO A C 1
ATOM 807 O O . PRO A 1 106 ? -20.078 15.242 -6.535 1 89.56 106 PRO A O 1
ATOM 810 N N . LYS A 1 107 ? -19.406 13.992 -4.883 1 90.56 107 LYS A N 1
ATOM 811 C CA . LYS A 1 107 ? -20.75 13.5 -4.578 1 90.56 107 LYS A CA 1
ATOM 812 C C . LYS A 1 107 ? -21.469 14.445 -3.621 1 90.56 107 LYS A C 1
ATOM 814 O O . LYS A 1 107 ? -22.656 14.266 -3.352 1 90.56 107 LYS A O 1
ATOM 819 N N . ASP A 1 108 ? -20.688 15.414 -3.102 1 88.44 108 ASP A N 1
ATOM 820 C CA . ASP A 1 108 ? -21.219 16.359 -2.135 1 88.44 108 ASP A CA 1
ATOM 821 C C . ASP A 1 108 ? -21.453 17.734 -2.781 1 88.44 108 ASP A C 1
ATOM 823 O O . ASP A 1 108 ? -20.531 18.531 -2.914 1 88.44 108 ASP A O 1
ATOM 827 N N . GLY A 1 109 ? -22.672 18.047 -3.133 1 87 109 GLY A N 1
ATOM 828 C CA . GLY A 1 109 ? -23.031 19.297 -3.771 1 87 109 GLY A CA 1
ATOM 829 C C . GLY A 1 109 ? -22.875 20.5 -2.861 1 87 109 GLY A C 1
ATOM 830 O O . GLY A 1 109 ? -22.703 21.625 -3.336 1 87 109 GLY A O 1
ATOM 831 N N . LEU A 1 110 ? -22.828 20.344 -1.601 1 90.12 110 LEU A N 1
ATOM 832 C CA . LEU A 1 110 ? -22.781 21.438 -0.633 1 90.12 110 LEU A CA 1
ATOM 833 C C . LEU A 1 110 ? -21.328 21.797 -0.301 1 90.12 110 LEU A C 1
ATOM 835 O O . LEU A 1 110 ? -21.078 22.828 0.333 1 90.12 110 LEU A O 1
ATOM 839 N N . GLY A 1 111 ? -20.453 21.031 -0.636 1 91.56 111 GLY A N 1
ATOM 840 C CA . GLY A 1 111 ? -19.062 21.297 -0.349 1 91.56 111 GLY A CA 1
ATOM 841 C C . GLY A 1 111 ? -18.703 21.156 1.119 1 91.56 111 GLY A C 1
ATOM 842 O O . GLY A 1 111 ? -17.828 21.859 1.631 1 91.56 111 GLY A O 1
ATOM 843 N N . SER A 1 112 ? -19.344 20.234 1.791 1 94.62 112 SER A N 1
ATOM 844 C CA . SER A 1 112 ? -19.172 20.078 3.232 1 94.62 112 SER A CA 1
ATOM 845 C C . SER A 1 112 ? -18.281 18.891 3.559 1 94.62 112 SER A C 1
ATOM 847 O O . SER A 1 112 ? -17.984 18.641 4.727 1 94.62 112 SER A O 1
ATOM 849 N N . THR A 1 113 ? -17.906 18.172 2.512 1 96.88 113 THR A N 1
ATOM 850 C CA . THR A 1 113 ? -17.031 17.016 2.701 1 96.88 113 THR A CA 1
ATOM 851 C C . THR A 1 113 ? -15.891 17.031 1.692 1 96.88 113 THR A C 1
ATOM 853 O O . THR A 1 113 ? -15.977 17.688 0.655 1 96.88 113 THR A O 1
ATOM 856 N N . CYS A 1 114 ? -14.82 16.391 2.025 1 98.12 114 CYS A N 1
ATOM 857 C CA . CYS A 1 114 ? -13.711 16.219 1.098 1 98.12 114 CYS A CA 1
ATOM 858 C C . CYS A 1 114 ? -13.18 14.789 1.128 1 98.12 114 CYS A C 1
ATOM 860 O O . CYS A 1 114 ? -13.641 13.969 1.927 1 98.12 114 CYS A O 1
ATOM 862 N N . VAL A 1 115 ? -12.312 14.5 0.172 1 97.94 115 VAL A N 1
ATOM 863 C CA . VAL A 1 115 ? -11.609 13.219 0.119 1 97.94 115 VAL A CA 1
ATOM 864 C C . VAL A 1 115 ? -10.117 13.438 0.369 1 97.94 115 VAL A C 1
ATOM 866 O O . VAL A 1 115 ? -9.484 14.266 -0.291 1 97.94 115 VAL A O 1
ATOM 869 N N . MET A 1 116 ? -9.688 12.781 1.361 1 98.44 116 MET A N 1
ATOM 870 C CA . MET A 1 116 ? -8.266 12.797 1.704 1 98.44 116 MET A CA 1
ATOM 871 C C . MET A 1 116 ? -7.586 11.5 1.269 1 98.44 116 MET A C 1
ATOM 873 O O . MET A 1 116 ? -8.023 10.406 1.641 1 98.44 116 MET A O 1
ATOM 877 N N . LYS A 1 117 ? -6.523 11.625 0.492 1 98.69 117 LYS A N 1
ATOM 878 C CA . LYS A 1 117 ? -5.723 10.477 0.077 1 98.69 117 LYS A CA 1
ATOM 879 C C . LYS A 1 117 ? -4.266 10.648 0.486 1 98.69 117 LYS A C 1
ATOM 881 O O . LYS A 1 117 ? -3.639 11.664 0.166 1 98.69 117 LYS A O 1
ATOM 886 N N . LEU A 1 118 ? -3.727 9.641 1.186 1 98.81 118 LEU A N 1
ATOM 887 C CA . LEU A 1 118 ? -2.316 9.594 1.557 1 98.81 118 LEU A CA 1
ATOM 888 C C . LEU A 1 118 ? -1.622 8.406 0.908 1 98.81 118 LEU A C 1
ATOM 890 O O . LEU A 1 118 ? -2.184 7.309 0.851 1 98.81 118 LEU A O 1
ATOM 894 N N . THR A 1 119 ? -0.412 8.641 0.414 1 98.88 119 THR A N 1
ATOM 895 C CA . THR A 1 119 ? 0.337 7.605 -0.289 1 98.88 119 THR A CA 1
ATOM 896 C C . THR A 1 119 ? 1.79 7.578 0.177 1 98.88 119 THR A C 1
ATOM 898 O O . THR A 1 119 ? 2.41 8.625 0.355 1 98.88 119 THR A O 1
ATOM 901 N N . ILE A 1 120 ? 2.34 6.379 0.394 1 98.88 120 ILE A N 1
ATOM 9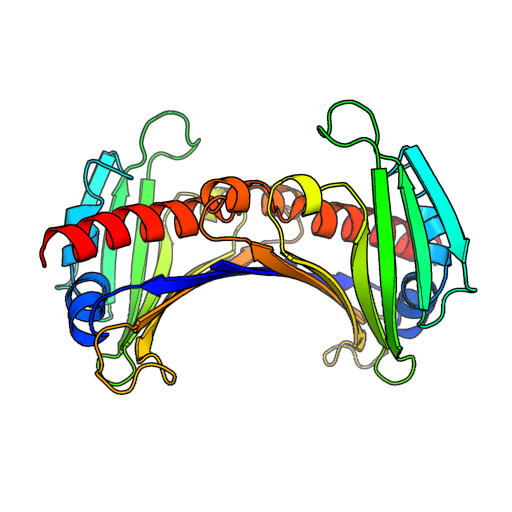02 C CA . ILE A 1 120 ? 3.773 6.156 0.535 1 98.88 120 ILE A CA 1
ATOM 903 C C . ILE A 1 120 ? 4.316 5.465 -0.713 1 98.88 120 ILE A C 1
ATOM 905 O O . ILE A 1 120 ? 3.758 4.457 -1.162 1 98.88 120 ILE A O 1
ATOM 909 N N . GLU A 1 121 ? 5.305 6.039 -1.292 1 98.81 121 GLU A N 1
ATOM 910 C CA . GLU A 1 121 ? 6.105 5.406 -2.334 1 98.81 121 GLU A CA 1
ATOM 911 C C . GLU A 1 121 ? 7.52 5.117 -1.843 1 98.81 121 GLU A C 1
ATOM 913 O O . GLU A 1 121 ? 8.148 5.965 -1.199 1 98.81 121 GLU A O 1
ATOM 918 N N . TYR A 1 122 ? 7.988 3.893 -2.174 1 98.75 122 TYR A N 1
ATOM 919 C CA . TYR A 1 122 ? 9.344 3.594 -1.728 1 98.75 122 TYR A CA 1
ATOM 920 C C . TYR A 1 122 ? 10.07 2.721 -2.742 1 98.75 122 TYR A C 1
ATOM 922 O O . TYR A 1 122 ? 9.445 2.107 -3.607 1 98.75 122 TYR A O 1
ATOM 930 N N . ASP A 1 123 ? 11.344 2.861 -2.699 1 98.38 123 ASP A N 1
ATOM 931 C CA . ASP A 1 123 ? 12.305 2.035 -3.43 1 98.38 123 ASP A CA 1
ATOM 932 C C . ASP A 1 123 ? 13.367 1.471 -2.494 1 98.38 123 ASP A C 1
ATOM 934 O O . ASP A 1 123 ? 13.922 2.197 -1.664 1 98.38 123 ASP A O 1
ATOM 938 N N . ILE A 1 124 ? 13.586 0.156 -2.625 1 97.88 124 ILE A N 1
ATOM 939 C CA . ILE A 1 124 ? 14.547 -0.488 -1.74 1 97.88 124 ILE A CA 1
ATOM 940 C C . ILE A 1 124 ? 15.547 -1.291 -2.566 1 97.88 124 ILE A C 1
ATOM 942 O O . ILE A 1 124 ? 15.18 -1.912 -3.566 1 97.88 124 ILE A O 1
ATOM 946 N N . LYS A 1 125 ? 16.797 -1.241 -2.133 1 96.19 125 LYS A N 1
ATOM 947 C CA . LYS A 1 125 ? 17.828 -2.02 -2.789 1 96.19 125 LYS A CA 1
ATOM 948 C C . LYS A 1 125 ? 17.547 -3.516 -2.699 1 96.19 125 LYS A C 1
ATOM 950 O O . LYS A 1 125 ? 17.062 -3.998 -1.676 1 96.19 125 LYS A O 1
ATOM 955 N N . GLU A 1 126 ? 17.906 -4.176 -3.717 1 90.38 126 GLU A N 1
ATOM 956 C CA . GLU A 1 126 ? 17.594 -5.598 -3.826 1 90.38 126 GLU A CA 1
ATOM 957 C C . GLU A 1 126 ? 18.172 -6.383 -2.654 1 90.38 126 GLU A C 1
ATOM 959 O O . GLU A 1 126 ? 17.547 -7.309 -2.143 1 90.38 126 GLU A O 1
ATOM 964 N N . GLU A 1 127 ? 19.359 -6 -2.227 1 93.25 127 GLU A N 1
ATOM 965 C CA . GLU A 1 127 ? 20.062 -6.734 -1.174 1 93.25 127 GLU A CA 1
ATOM 966 C C . GLU A 1 127 ? 19.344 -6.586 0.166 1 93.25 127 GLU A C 1
ATOM 968 O O . GLU A 1 127 ? 19.594 -7.352 1.1 1 93.25 127 GLU A O 1
ATOM 973 N N . PHE A 1 128 ? 18.406 -5.648 0.219 1 95.06 128 PHE A N 1
ATOM 974 C CA . PHE A 1 128 ? 17.656 -5.406 1.446 1 95.06 128 PHE A CA 1
ATOM 975 C C . PHE A 1 128 ? 16.172 -5.68 1.238 1 95.06 128 PHE A C 1
ATOM 977 O O . PHE A 1 128 ? 15.336 -5.1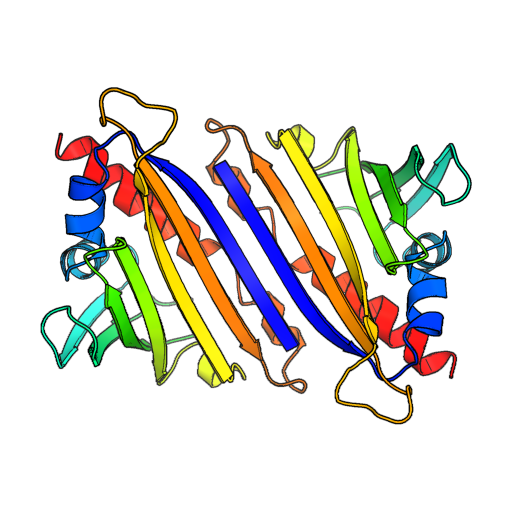45 1.964 1 95.06 128 PHE A O 1
ATOM 984 N N . ALA A 1 129 ? 15.805 -6.508 0.266 1 91.81 129 ALA A N 1
ATOM 985 C CA . ALA A 1 129 ? 14.422 -6.734 -0.155 1 91.81 129 ALA A CA 1
ATOM 986 C C . ALA A 1 129 ? 13.562 -7.203 1.016 1 91.81 129 ALA A C 1
ATOM 988 O O . ALA A 1 129 ? 12.375 -6.871 1.095 1 91.81 129 ALA A O 1
ATOM 989 N N . ALA A 1 130 ? 14.148 -7.883 1.96 1 91.81 130 ALA A N 1
ATOM 990 C CA . ALA A 1 130 ? 13.414 -8.398 3.109 1 91.81 130 ALA A CA 1
ATOM 991 C C . ALA A 1 130 ? 12.898 -7.266 3.99 1 91.81 130 ALA A C 1
ATOM 993 O O . ALA A 1 130 ? 11.891 -7.414 4.68 1 91.81 130 ALA A O 1
ATOM 994 N N . ASN A 1 131 ? 13.57 -6.098 3.916 1 94.88 131 ASN A N 1
ATOM 995 C CA . ASN A 1 131 ? 13.203 -4.961 4.758 1 94.88 131 ASN A CA 1
ATOM 996 C C . ASN A 1 131 ? 11.984 -4.23 4.207 1 94.88 131 ASN A C 1
ATOM 998 O O . ASN A 1 131 ? 11.453 -3.324 4.855 1 94.88 131 ASN A O 1
ATOM 1002 N N . ALA A 1 132 ? 11.469 -4.648 3.021 1 95.19 132 ALA A N 1
ATOM 1003 C CA . ALA A 1 132 ? 10.266 -4.035 2.457 1 95.19 132 ALA A CA 1
ATOM 1004 C C . ALA A 1 132 ? 9.07 -4.211 3.387 1 95.19 132 ALA A C 1
ATOM 1006 O O . ALA A 1 132 ? 8.188 -3.355 3.434 1 95.19 132 ALA A O 1
ATOM 1007 N N . SER A 1 133 ? 9.141 -5.273 4.168 1 94 133 SER A N 1
ATOM 1008 C CA . SER A 1 133 ? 8.039 -5.57 5.074 1 94 133 SER A CA 1
ATOM 1009 C C . SER A 1 133 ? 7.965 -4.555 6.211 1 94 133 SER A C 1
ATOM 1011 O O . SER A 1 133 ? 6.965 -4.484 6.926 1 94 133 SER A O 1
ATOM 1013 N N . LEU A 1 134 ? 8.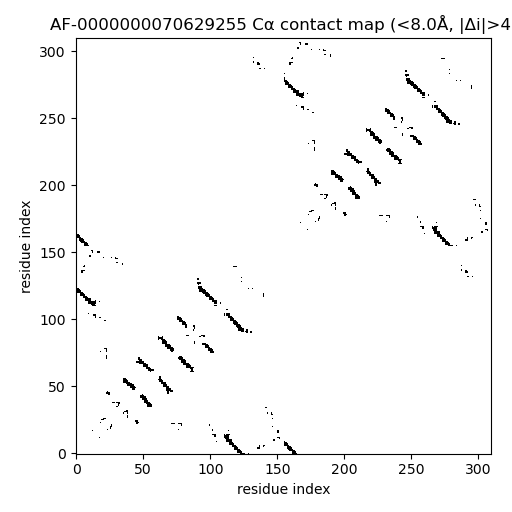969 -3.744 6.367 1 93.88 134 LEU A N 1
ATOM 1014 C CA . LEU A 1 134 ? 9 -2.727 7.414 1 93.88 134 LEU A CA 1
ATOM 1015 C C . LEU A 1 134 ? 8.266 -1.469 6.973 1 93.88 134 LEU A C 1
ATOM 1017 O O . LEU A 1 134 ? 7.945 -0.608 7.797 1 93.88 134 LEU A O 1
ATOM 1021 N N . VAL A 1 135 ? 8.031 -1.339 5.695 1 96.25 135 VAL A N 1
ATOM 1022 C CA . VAL A 1 135 ? 7.184 -0.261 5.199 1 96.25 135 VAL A CA 1
ATOM 1023 C C . VAL A 1 135 ? 5.715 -0.653 5.34 1 96.25 135 VAL A C 1
ATOM 1025 O O . VAL A 1 135 ? 5.246 -1.579 4.676 1 96.25 135 VAL A O 1
ATOM 1028 N N . THR A 1 136 ? 5.059 0.039 6.219 1 95.5 136 THR A N 1
ATOM 1029 C CA . THR A 1 136 ? 3.678 -0.321 6.52 1 95.5 136 THR A CA 1
ATOM 1030 C C . THR A 1 136 ? 2.746 0.867 6.293 1 95.5 136 THR A C 1
ATOM 1032 O O . THR A 1 136 ? 3.207 1.982 6.039 1 95.5 136 THR A O 1
ATOM 1035 N N . THR A 1 137 ? 1.462 0.6 6.441 1 96.75 137 THR A N 1
ATOM 1036 C CA . THR A 1 137 ? 0.463 1.653 6.301 1 96.75 137 THR A CA 1
ATOM 1037 C C . THR A 1 137 ? 0.297 2.42 7.609 1 96.75 137 THR A C 1
ATOM 1039 O O . THR A 1 137 ? -0.404 3.434 7.656 1 96.75 137 THR A O 1
ATOM 1042 N N . GLU A 1 138 ? 0.992 2.039 8.609 1 94 138 GLU A N 1
ATOM 1043 C CA . GLU A 1 138 ? 0.769 2.598 9.938 1 94 138 GLU A CA 1
ATOM 1044 C C . GLU A 1 138 ? 0.966 4.109 9.945 1 94 138 GLU A C 1
ATOM 1046 O O . GLU A 1 138 ? 0.153 4.848 10.508 1 94 138 GLU A O 1
ATOM 1051 N N . PRO A 1 139 ? 2.002 4.625 9.336 1 95.5 139 PRO A N 1
ATOM 1052 C CA . PRO A 1 139 ? 2.168 6.082 9.336 1 95.5 139 PRO A CA 1
ATOM 1053 C C . PRO A 1 139 ? 1.009 6.805 8.656 1 95.5 139 PRO A C 1
ATOM 1055 O O . PRO A 1 139 ? 0.614 7.891 9.086 1 95.5 139 PRO A O 1
ATOM 1058 N N . LEU A 1 140 ? 0.465 6.215 7.582 1 97.81 140 LEU A N 1
ATOM 1059 C CA . LEU A 1 140 ? -0.66 6.816 6.875 1 97.81 140 LEU A CA 1
ATOM 1060 C C . LEU A 1 140 ? -1.895 6.879 7.766 1 97.81 140 LEU A C 1
ATOM 1062 O O . LEU A 1 140 ? -2.533 7.926 7.879 1 97.81 140 LEU A O 1
ATOM 1066 N N . LEU A 1 141 ? -2.119 5.781 8.422 1 96.75 141 LEU A N 1
ATOM 1067 C CA . LEU A 1 141 ? -3.316 5.656 9.25 1 96.75 141 LEU A CA 1
ATOM 1068 C C . LEU A 1 141 ? -3.219 6.547 10.484 1 96.75 141 LEU A C 1
ATOM 1070 O O . LEU A 1 141 ? -4.215 7.137 10.906 1 96.75 141 LEU A O 1
ATOM 1074 N N . ALA A 1 142 ? -2.088 6.652 11.039 1 96.19 142 ALA A N 1
ATOM 1075 C CA . ALA A 1 142 ? -1.882 7.512 12.195 1 96.19 142 ALA A CA 1
ATOM 1076 C C . ALA A 1 142 ? -2.131 8.977 11.844 1 96.19 142 ALA A C 1
ATOM 1078 O O . ALA A 1 142 ? -2.826 9.688 12.578 1 96.19 142 ALA A O 1
ATOM 1079 N N . ILE A 1 143 ? -1.583 9.398 10.742 1 97.44 143 ILE A N 1
ATOM 1080 C CA . ILE A 1 143 ? -1.748 10.781 10.305 1 97.44 143 ILE A CA 1
ATOM 1081 C C . ILE A 1 143 ? -3.219 11.062 10 1 97.44 143 ILE A C 1
ATOM 1083 O O . ILE A 1 143 ? -3.762 12.086 10.414 1 97.44 143 ILE A O 1
ATOM 1087 N N . MET A 1 144 ? -3.844 10.164 9.297 1 96.69 144 MET A N 1
ATOM 1088 C CA . MET A 1 144 ? -5.254 10.344 8.969 1 96.69 144 MET A CA 1
ATOM 1089 C C . MET A 1 144 ? -6.102 10.453 10.234 1 96.69 144 MET A C 1
ATOM 1091 O O . MET A 1 144 ? -7.012 11.281 10.305 1 96.69 144 MET A O 1
ATOM 1095 N N . SER A 1 145 ? -5.762 9.656 11.164 1 95.62 145 SER A N 1
ATOM 1096 C CA . SER A 1 145 ? -6.523 9.641 12.406 1 95.62 145 SER A CA 1
ATOM 1097 C C . SER A 1 145 ? -6.387 10.953 13.164 1 95.62 145 SER A C 1
ATOM 1099 O O . SER A 1 145 ? -7.387 11.57 13.539 1 95.62 145 SER A O 1
ATOM 1101 N N . VAL A 1 146 ? -5.215 11.406 13.383 1 96.94 146 VAL A N 1
ATOM 1102 C CA . VAL A 1 146 ? -4.973 12.625 14.148 1 96.94 146 VAL A CA 1
ATOM 1103 C C . VAL A 1 146 ? -5.547 13.828 13.406 1 96.94 146 VAL A C 1
ATOM 1105 O O . VAL A 1 146 ? -6.133 14.727 14.016 1 96.94 146 VAL A O 1
ATOM 1108 N N . ALA A 1 147 ? -5.398 13.844 12.086 1 97.38 147 ALA A N 1
ATOM 1109 C CA . ALA A 1 147 ? -5.922 14.938 11.273 1 97.38 147 ALA A CA 1
ATOM 1110 C C . ALA A 1 147 ? -7.445 14.992 11.336 1 97.38 147 ALA A C 1
ATOM 1112 O O . ALA A 1 147 ? -8.031 16.062 11.539 1 97.38 147 ALA A O 1
ATOM 1113 N N . ASN A 1 148 ? -7.988 13.867 11.148 1 96.06 148 ASN A N 1
ATOM 1114 C CA . ASN A 1 148 ? -9.445 13.797 11.172 1 96.06 148 ASN A CA 1
ATOM 1115 C C . ASN A 1 148 ? -10.008 14.258 12.516 1 96.06 148 ASN A C 1
ATOM 1117 O O . ASN A 1 148 ? -10.969 15.039 12.555 1 96.06 148 ASN A O 1
ATOM 1121 N N . GLU A 1 149 ? -9.438 13.758 13.547 1 96.31 149 GLU A N 1
ATOM 1122 C CA . GLU A 1 149 ? -9.867 14.18 14.875 1 96.31 149 GLU A CA 1
ATOM 1123 C C . GLU A 1 149 ? -9.781 15.688 15.039 1 96.31 149 GLU A C 1
ATOM 1125 O O . GLU A 1 149 ? -10.711 16.328 15.547 1 96.31 149 GLU A O 1
ATOM 1130 N N . HIS A 1 150 ? -8.711 16.266 14.625 1 97.88 150 HIS A N 1
ATOM 1131 C CA . HIS A 1 150 ? -8.492 17.703 14.719 1 97.88 150 HIS A CA 1
ATOM 1132 C C . HIS A 1 150 ? -9.516 18.469 13.883 1 97.88 150 HIS A C 1
ATOM 1134 O O . HIS A 1 150 ? -10.102 19.438 14.359 1 97.88 150 HIS A O 1
ATOM 1140 N N . LEU A 1 151 ? -9.742 18.016 12.688 1 97.81 151 LEU A N 1
ATOM 1141 C CA . LEU A 1 151 ? -10.586 18.734 11.727 1 97.81 151 LEU A CA 1
ATOM 1142 C C . LEU A 1 151 ? -12.047 18.719 12.164 1 97.81 151 LEU A C 1
ATOM 1144 O O . LEU A 1 151 ? -12.773 19.688 11.93 1 97.81 151 LEU A O 1
ATOM 1148 N N . LEU A 1 152 ? -12.445 17.656 12.797 1 95.88 152 LEU A N 1
ATOM 1149 C CA . LEU A 1 152 ? -13.844 17.531 13.188 1 95.88 152 LEU A CA 1
ATOM 1150 C C . LEU A 1 152 ? -14.109 18.234 14.508 1 95.88 152 LEU A C 1
ATOM 1152 O O . LEU A 1 152 ? -15.258 18.531 14.836 1 95.88 152 LEU A O 1
ATOM 1156 N N . LYS A 1 153 ? -13.141 18.438 15.305 1 93.06 153 LYS A N 1
ATOM 1157 C CA . LYS A 1 153 ? -13.297 19.172 16.562 1 93.06 153 LYS A CA 1
ATOM 1158 C C . LYS A 1 153 ? -13.297 20.672 16.312 1 93.06 153 LYS A C 1
ATOM 1160 O O . LYS A 1 153 ? -13.914 21.438 17.062 1 93.06 153 LYS A O 1
ATOM 1165 N N . SER A 1 154 ? -12.492 21.094 15.445 1 74.38 154 SER A N 1
ATOM 1166 C CA . SER A 1 154 ? -12.328 22.531 15.203 1 74.38 154 SER A CA 1
ATOM 1167 C C . SER A 1 154 ? -13.5 23.094 14.422 1 74.38 154 SER A C 1
ATOM 1169 O O . SER A 1 154 ? -13.445 24.234 13.938 1 74.38 154 SER A O 1
ATOM 1171 N N . ASN A 1 155 ? -14.648 22.234 14.141 1 55.5 155 ASN A N 1
ATOM 1172 C CA . ASN A 1 155 ? -15.852 22.781 13.508 1 55.5 155 ASN A CA 1
ATOM 1173 C C . ASN A 1 155 ? -16.734 23.516 14.508 1 55.5 155 ASN A C 1
ATOM 1175 O O . ASN A 1 155 ? -16.812 23.125 15.672 1 55.5 155 ASN A O 1
ATOM 1179 N N . MET B 1 1 ? -13.469 3.371 3.947 1 94.25 1 MET B N 1
ATOM 1180 C CA . MET B 1 1 ? -12.055 3.674 3.75 1 94.25 1 MET B CA 1
ATOM 1181 C C . MET B 1 1 ? -11.43 2.719 2.74 1 94.25 1 MET B C 1
ATOM 1183 O O . MET B 1 1 ? -11.656 1.509 2.803 1 94.25 1 MET B O 1
ATOM 1187 N N . PHE B 1 2 ? -10.727 3.281 1.758 1 97.38 2 PHE B N 1
ATOM 1188 C CA . PHE B 1 2 ? -10.109 2.512 0.687 1 97.38 2 PHE B CA 1
ATOM 1189 C C . PHE B 1 2 ? -8.586 2.521 0.826 1 97.38 2 PHE B C 1
ATOM 1191 O O . PHE B 1 2 ? -8.008 3.504 1.296 1 97.38 2 PHE B O 1
ATOM 1198 N N . GLY B 1 3 ? -8.016 1.339 0.508 1 98.31 3 GLY B N 1
ATOM 1199 C CA . GLY B 1 3 ? -6.562 1.267 0.508 1 98.31 3 GLY B CA 1
ATOM 1200 C C . GLY B 1 3 ? -6.004 0.429 -0.628 1 98.31 3 GLY B C 1
ATOM 1201 O O . GLY B 1 3 ? -6.715 -0.397 -1.203 1 98.31 3 GLY B O 1
ATOM 1202 N N . THR B 1 4 ? -4.762 0.747 -1.027 1 98.81 4 THR B N 1
ATOM 1203 C CA . THR B 1 4 ? -4.035 -0.021 -2.031 1 98.81 4 THR B CA 1
ATOM 1204 C C . THR B 1 4 ? -2.584 -0.233 -1.604 1 98.81 4 THR B C 1
ATOM 1206 O O . THR B 1 4 ? -1.94 0.687 -1.095 1 98.81 4 THR B O 1
ATOM 1209 N N . LEU B 1 5 ? -2.143 -1.427 -1.762 1 98.81 5 LEU B N 1
ATOM 1210 C CA . LEU B 1 5 ? -0.746 -1.788 -1.546 1 98.81 5 LEU B CA 1
ATOM 1211 C C . LEU B 1 5 ? -0.166 -2.477 -2.777 1 98.81 5 LEU B C 1
ATOM 1213 O O . LEU B 1 5 ? -0.794 -3.371 -3.348 1 98.81 5 LEU B O 1
ATOM 1217 N N . SER B 1 6 ? 1.005 -2.109 -3.201 1 98.75 6 SER B N 1
ATOM 1218 C CA . SER B 1 6 ? 1.581 -2.766 -4.371 1 98.75 6 SER B CA 1
ATOM 1219 C C . SER B 1 6 ? 3.086 -2.953 -4.215 1 98.75 6 SER B C 1
ATOM 1221 O O . SER B 1 6 ? 3.752 -2.15 -3.555 1 98.75 6 SER B O 1
ATOM 1223 N N . GLU B 1 7 ? 3.588 -3.986 -4.766 1 98.38 7 GLU B N 1
ATOM 1224 C CA . GLU B 1 7 ? 5 -4.336 -4.902 1 98.38 7 GLU B CA 1
ATOM 1225 C C . GLU B 1 7 ? 5.352 -4.66 -6.352 1 98.38 7 GLU B C 1
ATOM 1227 O O . GLU B 1 7 ? 4.582 -5.328 -7.047 1 98.38 7 GLU B O 1
ATOM 1232 N N . GLU B 1 8 ? 6.504 -4.199 -6.77 1 97.94 8 GLU B N 1
ATOM 1233 C CA . GLU B 1 8 ? 6.98 -4.441 -8.125 1 97.94 8 GLU B CA 1
ATOM 1234 C C . GLU B 1 8 ? 8.469 -4.793 -8.141 1 97.94 8 GLU B C 1
ATOM 1236 O O . GLU B 1 8 ? 9.258 -4.184 -7.418 1 97.94 8 GLU B O 1
ATOM 1241 N N . ALA B 1 9 ? 8.773 -5.793 -8.938 1 96.56 9 ALA B N 1
ATOM 1242 C CA . ALA B 1 9 ? 10.172 -6.215 -9.016 1 96.56 9 ALA B CA 1
ATOM 1243 C C . ALA B 1 9 ? 10.5 -6.766 -10.406 1 96.56 9 ALA B C 1
ATOM 1245 O O . ALA B 1 9 ? 9.633 -7.312 -11.086 1 96.56 9 ALA B O 1
ATOM 1246 N N . GLU B 1 10 ? 11.719 -6.621 -10.75 1 95.81 10 GLU B N 1
ATOM 1247 C CA . GLU B 1 10 ? 12.242 -7.309 -11.93 1 95.81 10 GLU B CA 1
ATOM 1248 C C . GLU B 1 10 ? 12.562 -8.766 -11.617 1 95.81 10 GLU B C 1
ATOM 1250 O O . GLU B 1 10 ? 13.086 -9.078 -10.547 1 95.81 10 GLU B O 1
ATOM 1255 N N . VAL B 1 11 ? 12.188 -9.602 -12.578 1 96.38 11 VAL B N 1
ATOM 1256 C CA . VAL B 1 11 ? 12.469 -11.031 -12.461 1 96.38 11 VAL B CA 1
ATOM 1257 C C . VAL B 1 11 ? 13.281 -11.5 -13.664 1 96.38 11 VAL B C 1
ATOM 1259 O O . VAL B 1 11 ? 12.969 -11.148 -14.805 1 96.38 11 VAL B O 1
ATOM 1262 N N . LYS B 1 12 ? 14.273 -12.336 -13.461 1 95.81 12 LYS B N 1
ATOM 1263 C CA . LYS B 1 12 ? 15.211 -12.75 -14.5 1 95.81 12 LYS B CA 1
ATOM 1264 C C . LYS B 1 12 ? 14.68 -13.953 -15.273 1 95.81 12 LYS B C 1
ATOM 1266 O O . LYS B 1 12 ? 15.391 -14.953 -15.438 1 95.81 12 LYS B O 1
ATOM 1271 N N . VAL B 1 13 ? 13.531 -13.844 -15.812 1 97.88 13 VAL B N 1
ATOM 1272 C CA . VAL B 1 13 ? 12.922 -14.805 -16.719 1 97.88 13 VAL B CA 1
ATOM 1273 C C . VAL B 1 13 ? 12.047 -14.078 -17.734 1 97.88 13 VAL B C 1
ATOM 1275 O O . VAL B 1 13 ? 11.617 -12.945 -17.5 1 97.88 13 VAL B O 1
ATOM 1278 N N . PRO B 1 14 ? 11.781 -14.703 -18.891 1 97.5 14 PRO B N 1
ATOM 1279 C CA . PRO B 1 14 ? 10.828 -14.102 -19.828 1 97.5 14 PRO B CA 1
ATOM 1280 C C . PRO B 1 14 ? 9.43 -13.977 -19.234 1 97.5 14 PRO B C 1
ATOM 1282 O O . PRO B 1 14 ? 9.031 -14.789 -18.391 1 97.5 14 PRO B O 1
ATOM 1285 N N . ALA B 1 15 ? 8.672 -12.984 -19.688 1 98.06 15 ALA B N 1
ATOM 1286 C CA . ALA B 1 15 ? 7.32 -12.734 -19.188 1 98.06 15 ALA B CA 1
ATOM 1287 C C . ALA B 1 15 ? 6.441 -13.969 -19.359 1 98.06 15 ALA B C 1
ATOM 1289 O O . ALA B 1 15 ? 5.613 -14.273 -18.5 1 98.06 15 ALA B O 1
ATOM 1290 N N . SER B 1 16 ? 6.641 -14.688 -20.422 1 97.69 16 SER B N 1
ATOM 1291 C CA . SER B 1 16 ? 5.809 -15.852 -20.703 1 97.69 16 SER B CA 1
ATOM 1292 C C . SER B 1 16 ? 6.012 -16.938 -19.656 1 97.69 16 SER B C 1
ATOM 1294 O O . SER B 1 16 ? 5.066 -17.641 -19.297 1 97.69 16 SER B O 1
ATOM 1296 N N . LYS B 1 17 ? 7.219 -17.078 -19.234 1 98 17 LYS B N 1
ATOM 1297 C CA . LYS B 1 17 ? 7.508 -18.078 -18.203 1 98 17 LYS B CA 1
ATOM 1298 C C . LYS B 1 17 ? 6.848 -17.703 -16.891 1 98 17 LYS B C 1
ATOM 1300 O O . LYS B 1 17 ? 6.234 -18.547 -16.234 1 98 17 LYS B O 1
ATOM 1305 N N . ALA B 1 18 ? 6.98 -16.469 -16.5 1 98.56 18 ALA B N 1
ATOM 1306 C CA . ALA B 1 18 ? 6.32 -15.992 -15.289 1 98.56 18 ALA B CA 1
ATOM 1307 C C . ALA B 1 18 ? 4.805 -16.156 -15.391 1 98.56 18 ALA B C 1
ATOM 1309 O O . ALA B 1 18 ? 4.152 -16.578 -14.43 1 98.56 18 ALA B O 1
ATOM 1310 N N . TRP B 1 19 ? 4.277 -15.883 -16.547 1 98.56 19 TRP B N 1
ATOM 1311 C CA . TRP B 1 19 ? 2.828 -15.938 -16.734 1 98.56 19 TRP B CA 1
ATOM 1312 C C . TRP B 1 19 ? 2.322 -17.375 -16.672 1 98.56 19 TRP B C 1
ATOM 1314 O O . TRP B 1 19 ? 1.227 -17.625 -16.172 1 98.56 19 TRP B O 1
ATOM 1324 N N . ALA B 1 20 ? 3.076 -18.281 -17.156 1 98.25 20 ALA B N 1
ATOM 1325 C CA . ALA B 1 20 ? 2.688 -19.688 -17.078 1 98.25 20 ALA B CA 1
ATOM 1326 C C . ALA B 1 20 ? 2.449 -20.109 -15.625 1 98.25 20 ALA B C 1
ATOM 1328 O O . ALA B 1 20 ? 1.585 -20.938 -15.352 1 98.25 20 ALA B O 1
ATOM 1329 N N . LEU B 1 21 ? 3.182 -19.484 -14.766 1 98.5 21 LEU B N 1
ATOM 1330 C CA . LEU B 1 21 ? 2.99 -19.75 -13.344 1 98.5 21 LEU B CA 1
ATOM 1331 C C . LEU B 1 21 ? 1.75 -19.047 -12.82 1 98.5 21 LEU B C 1
ATOM 1333 O O . LEU B 1 21 ? 0.859 -19.672 -12.25 1 98.5 21 LEU B O 1
ATOM 1337 N N . PHE B 1 22 ? 1.591 -17.75 -13.07 1 98.62 22 PHE B N 1
ATOM 1338 C CA . PHE B 1 22 ? 0.586 -16.891 -12.438 1 98.62 22 PHE B CA 1
ATOM 1339 C C . PHE B 1 22 ? -0.759 -17.031 -13.141 1 98.62 22 PHE B C 1
ATOM 1341 O O . PHE B 1 22 ? -1.811 -16.891 -12.516 1 98.62 22 PHE B O 1
ATOM 1348 N N . GLY B 1 23 ? -0.692 -17.328 -14.414 1 98.12 23 GLY B N 1
ATOM 1349 C CA . GLY B 1 23 ? -1.909 -17.328 -15.203 1 98.12 23 GLY B CA 1
ATOM 1350 C C . GLY B 1 23 ? -2.668 -18.641 -15.141 1 98.12 23 GLY B C 1
ATOM 1351 O O . GLY B 1 23 ? -3.721 -18.781 -15.773 1 98.12 23 GLY B O 1
ATOM 1352 N N . THR B 1 24 ? -2.168 -19.594 -14.398 1 97.44 24 THR B N 1
ATOM 1353 C CA . THR B 1 24 ? -2.758 -20.922 -14.297 1 97.44 24 THR B CA 1
ATOM 1354 C C . THR B 1 24 ? -2.906 -21.344 -12.844 1 97.44 24 THR B C 1
ATOM 1356 O O . THR B 1 24 ? -2.826 -20.516 -11.938 1 97.44 24 THR B O 1
ATOM 1359 N N . LEU B 1 25 ? -3.158 -22.625 -12.602 1 98.44 25 LEU B N 1
ATOM 1360 C CA . LEU B 1 25 ? -3.295 -23.141 -11.25 1 98.44 25 LEU B CA 1
ATOM 1361 C C . LEU B 1 25 ? -1.937 -23.531 -10.68 1 98.44 25 LEU B C 1
ATOM 1363 O O . LEU B 1 25 ? -1.849 -24 -9.547 1 98.44 25 LEU B O 1
ATOM 1367 N N . GLU B 1 26 ? -0.893 -23.266 -11.453 1 98.12 26 GLU B N 1
ATOM 1368 C CA . GLU B 1 26 ? 0.441 -23.672 -11.016 1 98.12 26 GLU B CA 1
ATOM 1369 C C . GLU B 1 26 ? 0.865 -22.922 -9.758 1 98.12 26 GLU B C 1
ATOM 1371 O O . GLU B 1 26 ? 1.554 -23.484 -8.898 1 98.12 26 GLU B O 1
ATOM 1376 N N . LEU B 1 27 ? 0.473 -21.688 -9.641 1 98.44 27 LEU B N 1
ATOM 1377 C CA . LEU B 1 27 ? 0.806 -20.953 -8.43 1 98.44 27 LEU B CA 1
ATOM 1378 C C . LEU B 1 27 ? 0.124 -21.578 -7.211 1 98.44 27 LEU B C 1
ATOM 1380 O O . LEU B 1 27 ? 0.715 -21.641 -6.133 1 98.44 27 LEU B O 1
ATOM 1384 N N . ALA B 1 28 ? -1.126 -21.938 -7.336 1 98.44 28 ALA B N 1
ATOM 1385 C CA . ALA B 1 28 ? -1.856 -22.578 -6.246 1 98.44 28 ALA B CA 1
ATOM 1386 C C . ALA B 1 28 ? -1.124 -23.812 -5.746 1 98.44 28 ALA B C 1
ATOM 1388 O O . ALA B 1 28 ? -1.005 -24.031 -4.535 1 98.44 28 ALA B O 1
ATOM 1389 N N . LYS B 1 29 ? -0.685 -24.516 -6.684 1 98.25 29 LYS B N 1
ATOM 1390 C CA . LYS B 1 29 ? 0.076 -25.719 -6.328 1 98.25 29 LYS B CA 1
ATOM 1391 C C . LYS B 1 29 ? 1.364 -25.344 -5.594 1 98.25 29 LYS B C 1
ATOM 1393 O O . LYS B 1 29 ? 1.741 -26 -4.625 1 98.25 29 LYS B O 1
ATOM 1398 N N . LEU B 1 30 ? 1.973 -24.359 -6.094 1 98.06 30 LEU B N 1
ATOM 1399 C CA . LEU B 1 30 ? 3.27 -23.953 -5.562 1 98.06 30 LEU B CA 1
ATOM 1400 C C . LEU B 1 30 ? 3.145 -23.5 -4.113 1 98.06 30 LEU B C 1
ATOM 1402 O O . LEU B 1 30 ? 4.023 -23.766 -3.295 1 98.06 30 LEU B O 1
ATOM 1406 N N . VAL B 1 31 ? 2.09 -22.812 -3.752 1 98.06 31 VAL B N 1
ATOM 1407 C CA . VAL B 1 31 ? 1.982 -22.203 -2.43 1 98.06 31 VAL B CA 1
ATOM 1408 C C . VAL B 1 31 ? 1.321 -23.188 -1.463 1 98.06 31 VAL B C 1
ATOM 1410 O O . VAL B 1 31 ? 1.272 -22.938 -0.256 1 98.06 31 VAL B O 1
ATOM 1413 N N . ASP B 1 32 ? 0.755 -24.234 -1.953 1 98.31 32 ASP B N 1
ATOM 1414 C CA . ASP B 1 32 ? 0.162 -25.281 -1.135 1 98.31 32 ASP B CA 1
ATOM 1415 C C . ASP B 1 32 ? 1.205 -25.922 -0.222 1 98.31 32 ASP B C 1
ATOM 1417 O O . ASP B 1 32 ? 2.234 -26.406 -0.692 1 98.31 32 ASP B O 1
ATOM 1421 N N . GLY B 1 33 ? 0.912 -25.844 1.047 1 97.06 33 GLY B N 1
ATOM 1422 C CA . GLY B 1 33 ? 1.834 -26.422 2.006 1 97.06 33 GLY B CA 1
ATOM 1423 C C . GLY B 1 33 ? 3.002 -25.516 2.344 1 97.06 33 GLY B C 1
ATOM 1424 O O . GLY B 1 33 ? 3.82 -25.844 3.205 1 97.06 33 GLY B O 1
ATOM 1425 N N . LYS B 1 34 ? 3.188 -24.422 1.646 1 95.88 34 LYS B N 1
ATOM 1426 C CA . LYS B 1 34 ? 4.273 -23.484 1.908 1 95.88 34 LYS B CA 1
ATOM 1427 C C . LYS B 1 34 ? 3.75 -22.203 2.572 1 95.88 34 LYS B C 1
ATOM 1429 O O . LYS B 1 34 ? 3.922 -22.016 3.777 1 95.88 34 LYS B O 1
ATOM 1434 N N . ILE B 1 35 ? 2.941 -21.5 1.82 1 95.88 35 ILE B N 1
ATOM 1435 C CA . ILE B 1 35 ? 2.344 -20.297 2.369 1 95.88 35 ILE B CA 1
ATOM 1436 C C . ILE B 1 35 ? 1.066 -20.641 3.129 1 95.88 35 ILE B C 1
ATOM 1438 O O . ILE B 1 35 ? 0.813 -20.109 4.211 1 95.88 35 ILE B O 1
ATOM 1442 N N . PHE B 1 36 ? 0.327 -21.562 2.586 1 97.19 36 PHE B N 1
ATOM 1443 C CA . PHE B 1 36 ? -0.92 -22.031 3.18 1 97.19 36 PHE B CA 1
ATOM 1444 C C . PHE B 1 36 ? -0.778 -23.469 3.678 1 97.19 36 PHE B C 1
ATOM 1446 O O . PHE B 1 36 ? 0.077 -24.203 3.199 1 97.19 36 PHE B O 1
ATOM 1453 N N . GLU B 1 37 ? -1.655 -23.719 4.637 1 97.62 37 GLU B N 1
ATOM 1454 C CA . GLU B 1 37 ? -1.731 -25.125 5.035 1 97.62 37 GLU B CA 1
ATOM 1455 C C . GLU B 1 37 ? -2.23 -25.984 3.887 1 97.62 37 GLU B C 1
ATOM 1457 O O . GLU B 1 37 ? -1.717 -27.094 3.666 1 97.62 37 GLU B O 1
ATOM 1462 N N . ALA B 1 38 ? -3.262 -25.453 3.195 1 98.19 38 ALA B N 1
ATOM 1463 C CA . ALA B 1 38 ? -3.791 -26.172 2.033 1 98.19 38 ALA B CA 1
ATOM 1464 C C . ALA B 1 38 ? -4.445 -25.203 1.052 1 98.19 38 ALA B C 1
ATOM 1466 O O . ALA B 1 38 ? -4.961 -24.156 1.453 1 98.19 38 ALA B O 1
ATOM 1467 N N . VAL B 1 39 ? -4.457 -25.547 -0.193 1 98.75 39 VAL B N 1
ATOM 1468 C CA . VAL B 1 39 ? -5.176 -24.859 -1.259 1 98.75 39 VAL B CA 1
ATOM 1469 C C . VAL B 1 39 ? -6.035 -25.859 -2.031 1 98.75 39 VAL B C 1
ATOM 1471 O O . VAL B 1 39 ? -5.512 -26.781 -2.664 1 98.75 39 VAL B O 1
ATOM 1474 N N . ASP B 1 40 ? -7.316 -25.625 -1.956 1 98.81 40 ASP B N 1
ATOM 1475 C CA . ASP B 1 40 ? -8.234 -26.531 -2.623 1 98.81 40 ASP B CA 1
ATOM 1476 C C . ASP B 1 40 ? -9.008 -25.828 -3.736 1 98.81 40 ASP B C 1
ATOM 1478 O O . ASP B 1 40 ? -9.594 -24.766 -3.518 1 98.81 40 ASP B O 1
ATOM 1482 N N . VAL B 1 41 ? -9.031 -26.453 -4.898 1 98.69 41 VAL B N 1
ATOM 1483 C CA . VAL B 1 41 ? -9.891 -25.953 -5.969 1 98.69 41 VAL B CA 1
ATOM 1484 C C . VAL B 1 41 ? -11.328 -26.406 -5.723 1 98.69 41 VAL B C 1
ATOM 1486 O O . VAL B 1 41 ? -11.625 -27.594 -5.734 1 98.69 41 VAL B O 1
ATOM 1489 N N . ILE B 1 42 ? -12.148 -25.453 -5.477 1 98.75 42 ILE B N 1
ATOM 1490 C CA . ILE B 1 42 ? -13.547 -25.75 -5.199 1 98.75 42 ILE B CA 1
ATOM 1491 C C . ILE B 1 42 ? -14.32 -25.844 -6.516 1 98.75 42 ILE B C 1
ATOM 1493 O O . ILE B 1 42 ? -15.195 -26.703 -6.668 1 98.75 42 ILE B O 1
ATOM 1497 N N . GLU B 1 43 ? -14.047 -24.984 -7.434 1 98.25 43 GLU B N 1
ATOM 1498 C CA . GLU B 1 43 ? -14.664 -24.938 -8.75 1 98.25 43 GLU B CA 1
ATOM 1499 C C . GLU B 1 43 ? -13.75 -24.266 -9.766 1 98.25 43 GLU B C 1
ATOM 1501 O O . GLU B 1 43 ? -13.07 -23.281 -9.445 1 98.25 43 GLU B O 1
ATOM 1506 N N . GLY B 1 44 ? -13.766 -24.812 -11.008 1 98.25 44 GLY B N 1
ATOM 1507 C CA . GLY B 1 44 ? -13.062 -24.172 -12.102 1 98.25 44 GLY B CA 1
ATOM 1508 C C . GLY B 1 44 ? -11.75 -24.844 -12.453 1 98.25 44 GLY B C 1
ATOM 1509 O O . GLY B 1 44 ? -11.391 -25.844 -11.844 1 98.25 44 GLY B O 1
ATOM 1510 N N . ASP B 1 45 ? -11.055 -24.266 -13.469 1 97.69 45 ASP B N 1
ATOM 1511 C CA . ASP B 1 45 ? -9.867 -24.891 -14.047 1 97.69 45 ASP B CA 1
ATOM 1512 C C . ASP B 1 45 ? -8.695 -23.891 -14.102 1 97.69 45 ASP B C 1
ATOM 1514 O O . ASP B 1 45 ? -7.723 -24.125 -14.82 1 97.69 45 ASP B O 1
ATOM 1518 N N . GLY B 1 46 ? -8.875 -22.844 -13.539 1 98.06 46 GLY B N 1
ATOM 1519 C CA . GLY B 1 46 ? -7.816 -21.844 -13.539 1 98.06 46 GLY B CA 1
ATOM 1520 C C . GLY B 1 46 ? -8.188 -20.594 -14.297 1 98.06 46 GLY B C 1
ATOM 1521 O O . GLY B 1 46 ? -7.477 -19.578 -14.219 1 98.06 46 GLY B O 1
ATOM 1522 N N . GLY B 1 47 ? -9.219 -20.562 -15.008 1 98.31 47 GLY B N 1
ATOM 1523 C CA . GLY B 1 47 ? -9.742 -19.391 -15.68 1 98.31 47 GLY B CA 1
ATOM 1524 C C . GLY B 1 47 ? -10.641 -18.547 -14.797 1 98.31 47 GLY B C 1
ATOM 1525 O O . GLY B 1 47 ? -10.836 -18.859 -13.617 1 98.31 47 GLY B O 1
ATOM 1526 N N . ALA B 1 48 ? -11.195 -17.453 -15.367 1 98.62 48 ALA B N 1
ATOM 1527 C CA . ALA B 1 48 ? -12.141 -16.594 -14.648 1 98.62 48 ALA B CA 1
ATOM 1528 C C . ALA B 1 48 ? -13.312 -17.391 -14.094 1 98.62 48 ALA B C 1
ATOM 1530 O O . ALA B 1 48 ? -13.844 -18.266 -14.781 1 98.62 48 ALA B O 1
ATOM 1531 N N . GLY B 1 49 ? -13.664 -17.188 -12.852 1 98.69 49 GLY B N 1
ATOM 1532 C CA . GLY B 1 49 ? -14.75 -17.922 -12.211 1 98.69 49 GLY B CA 1
ATOM 1533 C C . GLY B 1 49 ? -14.258 -19.031 -11.297 1 98.69 49 GLY B C 1
ATOM 1534 O O . GLY B 1 49 ? -15.016 -19.547 -10.477 1 98.69 49 GLY B O 1
ATOM 1535 N N . THR B 1 50 ? -12.953 -19.453 -11.391 1 98.81 50 THR B N 1
ATOM 1536 C CA . THR B 1 50 ? -12.352 -20.469 -10.523 1 98.81 50 THR B CA 1
ATOM 1537 C C . THR B 1 50 ? -12.406 -20.047 -9.062 1 98.81 50 THR B C 1
ATOM 1539 O O . THR B 1 50 ? -12.172 -18.875 -8.75 1 98.81 50 THR B O 1
ATOM 1542 N N . ILE B 1 51 ? -12.742 -20.938 -8.164 1 98.94 51 ILE B N 1
ATOM 1543 C CA . ILE B 1 51 ? -12.797 -20.672 -6.73 1 98.94 51 ILE B CA 1
ATOM 1544 C C . ILE B 1 51 ? -11.812 -21.578 -6 1 98.94 51 ILE B C 1
ATOM 1546 O O . ILE B 1 51 ? -11.844 -22.797 -6.172 1 98.94 51 ILE B O 1
ATOM 1550 N N . LEU B 1 52 ? -10.93 -20.953 -5.27 1 98.88 52 LEU B N 1
ATOM 1551 C CA . LEU B 1 52 ? -10.023 -21.672 -4.383 1 98.88 52 LEU B CA 1
ATOM 1552 C C . LEU B 1 52 ? -10.438 -21.5 -2.926 1 98.88 52 LEU B C 1
ATOM 1554 O O . LEU B 1 52 ? -10.891 -20.422 -2.525 1 98.88 52 LEU B O 1
ATOM 1558 N N . LYS B 1 53 ? -10.352 -22.531 -2.131 1 98.88 53 LYS B N 1
ATOM 1559 C CA . LYS B 1 53 ? -10.359 -22.453 -0.672 1 98.88 53 LYS B CA 1
ATOM 1560 C C . LYS B 1 53 ? -8.938 -22.469 -0.115 1 98.88 53 LYS B C 1
ATOM 1562 O O . LYS B 1 53 ? -8.188 -23.438 -0.342 1 98.88 53 LYS B O 1
ATOM 1567 N N . LEU B 1 54 ? -8.57 -21.484 0.535 1 98.44 54 LEU B N 1
ATOM 1568 C CA . LEU B 1 54 ? -7.266 -21.344 1.167 1 98.44 54 LEU B CA 1
ATOM 1569 C C . LEU B 1 54 ? -7.359 -21.609 2.668 1 98.44 54 LEU B C 1
ATOM 1571 O O . LEU B 1 54 ? -8.031 -20.859 3.387 1 98.44 54 LEU B O 1
ATOM 1575 N N . THR B 1 55 ? -6.727 -22.594 3.143 1 98.44 55 THR B N 1
ATOM 1576 C CA . THR B 1 55 ? -6.66 -22.906 4.566 1 98.44 55 THR B CA 1
ATOM 1577 C C . THR B 1 55 ? -5.391 -22.344 5.188 1 98.44 55 THR B C 1
ATOM 1579 O O . THR B 1 55 ? -4.285 -22.609 4.719 1 98.44 55 THR B O 1
ATOM 1582 N N . PHE B 1 56 ? -5.602 -21.609 6.184 1 97.12 56 PHE B N 1
ATOM 1583 C CA . PHE B 1 56 ? -4.477 -20.906 6.789 1 97.12 56 PHE B CA 1
ATOM 1584 C C . PHE B 1 56 ? -3.768 -21.797 7.805 1 97.12 56 PHE B C 1
ATOM 1586 O O . PHE B 1 56 ? -4.383 -22.688 8.398 1 97.12 56 PHE B O 1
ATOM 1593 N N . LYS B 1 57 ? -2.516 -21.469 7.945 1 93.88 57 LYS B N 1
ATOM 1594 C CA . LYS B 1 57 ? -1.788 -22.094 9.047 1 93.88 57 LYS B CA 1
ATOM 1595 C C . LYS B 1 57 ? -2.258 -21.547 10.391 1 93.88 57 LYS B C 1
ATOM 1597 O O . LYS B 1 57 ? -2.75 -20.422 10.477 1 93.88 57 LYS B O 1
ATOM 1602 N N . PRO B 1 58 ? -2.102 -22.25 11.484 1 90 58 PRO B N 1
ATOM 1603 C CA . PRO B 1 58 ? -2.545 -21.766 12.797 1 90 58 PRO B CA 1
ATOM 1604 C C . PRO B 1 58 ? -1.864 -20.469 13.211 1 90 58 PRO B C 1
ATOM 1606 O O . PRO B 1 58 ? -0.704 -20.234 12.867 1 90 58 PRO B O 1
ATOM 1609 N N . GLY B 1 59 ? -2.604 -19.609 13.961 1 84.31 59 GLY B N 1
ATOM 1610 C CA . GLY B 1 59 ? -2.016 -18.406 14.531 1 84.31 59 GLY B CA 1
ATOM 1611 C C . GLY B 1 59 ? -2.305 -17.156 13.711 1 84.31 59 GLY B C 1
ATOM 1612 O O . GLY B 1 59 ? -2.037 -16.031 14.164 1 84.31 59 GLY B O 1
ATOM 1613 N N . LEU B 1 60 ? -2.914 -17.234 12.477 1 75.31 60 LEU B N 1
ATOM 1614 C CA . LEU B 1 60 ? -3.148 -16.078 11.625 1 75.31 60 LEU B CA 1
ATOM 1615 C C . LEU B 1 60 ? -4.508 -15.445 11.914 1 75.31 60 LEU B C 1
ATOM 1617 O O . LEU B 1 60 ? -4.855 -14.406 11.344 1 75.31 60 LEU B O 1
ATOM 1621 N N . GLY B 1 61 ? -5.25 -16.078 12.906 1 82.25 61 GLY B N 1
ATOM 1622 C CA . GLY B 1 61 ? -6.508 -15.5 13.352 1 82.25 61 GLY B CA 1
ATOM 1623 C C . GLY B 1 61 ? -7.699 -15.961 12.531 1 82.25 61 GLY B C 1
ATOM 1624 O O . GLY B 1 61 ? -8.844 -15.688 12.891 1 82.25 61 GLY B O 1
ATOM 1625 N N . PHE B 1 62 ? -7.426 -16.531 11.328 1 91.44 62 PHE B N 1
ATOM 1626 C CA . PHE B 1 62 ? -8.492 -17.062 10.477 1 91.44 62 PHE B CA 1
ATOM 1627 C C . PHE B 1 62 ? -8.234 -18.516 10.141 1 91.44 62 PHE B C 1
ATOM 1629 O O . PHE B 1 62 ? -7.078 -18.953 10.078 1 91.44 62 PHE B O 1
ATOM 1636 N N . SER B 1 63 ? -9.312 -19.219 9.914 1 95 63 SER B N 1
ATOM 1637 C CA . SER B 1 63 ? -9.148 -20.609 9.531 1 95 63 SER B CA 1
ATOM 1638 C C . SER B 1 63 ? -9.008 -20.766 8.023 1 95 63 SER B C 1
ATOM 1640 O O . SER B 1 63 ? -8.156 -21.531 7.547 1 95 63 SER B O 1
ATOM 1642 N N . TYR B 1 64 ? -9.883 -20.047 7.332 1 97.69 64 TYR B N 1
ATOM 1643 C CA . TYR B 1 64 ? -9.828 -20.156 5.879 1 97.69 64 TYR B CA 1
ATOM 1644 C C . TYR B 1 64 ? -10.469 -18.938 5.219 1 97.69 64 TYR B C 1
ATOM 1646 O O . TYR B 1 64 ? -11.133 -18.141 5.883 1 97.69 64 TYR B O 1
ATOM 1654 N N . CYS B 1 65 ? -10.227 -18.797 3.979 1 98.31 65 CYS B N 1
ATOM 1655 C CA . CYS B 1 65 ? -11.039 -17.969 3.102 1 98.31 65 CYS B CA 1
ATOM 1656 C C . CYS B 1 65 ? -11.195 -18.594 1.726 1 98.31 65 CYS B C 1
ATOM 1658 O O . CYS B 1 65 ? -10.484 -19.547 1.396 1 98.31 65 CYS B O 1
ATOM 1660 N N . LYS B 1 66 ? -12.164 -18.109 0.989 1 98.69 66 LYS B N 1
ATOM 1661 C CA . LYS B 1 66 ? -12.297 -18.484 -0.416 1 98.69 66 LYS B CA 1
ATOM 1662 C C . LYS B 1 66 ? -12.031 -17.281 -1.331 1 98.69 66 LYS B C 1
ATOM 1664 O O . LYS B 1 66 ? -12.469 -16.172 -1.042 1 98.69 66 LYS B O 1
ATOM 1669 N N . GLU B 1 67 ? -11.328 -17.594 -2.34 1 98.69 67 GLU B N 1
ATOM 1670 C CA . GLU B 1 67 ? -11.039 -16.562 -3.342 1 98.69 67 GLU B CA 1
ATOM 1671 C C . GLU B 1 67 ? -11.586 -16.969 -4.711 1 98.69 67 GLU B C 1
ATOM 1673 O O . GLU B 1 67 ? -11.531 -18.141 -5.086 1 98.69 67 GLU B O 1
ATOM 1678 N N . LYS B 1 68 ? -12.109 -16.016 -5.441 1 98.88 68 LYS B N 1
ATOM 1679 C CA . LYS B 1 68 ? -12.594 -16.219 -6.801 1 98.88 68 LYS B CA 1
ATOM 1680 C C . LYS B 1 68 ? -11.734 -15.453 -7.809 1 98.88 68 LYS B C 1
ATOM 1682 O O . LYS B 1 68 ? -11.43 -14.273 -7.609 1 98.88 68 LYS B O 1
ATOM 1687 N N . PHE B 1 69 ? -11.266 -16.188 -8.852 1 98.88 69 PHE B N 1
ATOM 1688 C CA . PHE B 1 69 ? -10.617 -15.484 -9.953 1 98.88 69 PHE B CA 1
ATOM 1689 C C . PHE B 1 69 ? -11.625 -14.641 -10.727 1 98.88 69 PHE B C 1
ATOM 1691 O O . PHE B 1 69 ? -12.492 -15.18 -11.414 1 98.88 69 PHE B O 1
ATOM 1698 N N . THR B 1 70 ? -11.508 -13.336 -10.656 1 98.88 70 THR B N 1
ATOM 1699 C CA . THR B 1 70 ? -12.469 -12.461 -11.312 1 98.88 70 THR B CA 1
ATOM 1700 C C . THR B 1 70 ? -11.984 -12.07 -12.703 1 98.88 70 THR B C 1
ATOM 1702 O O . THR B 1 70 ? -12.773 -11.648 -13.547 1 98.88 70 THR B O 1
ATOM 1705 N N . LYS B 1 71 ? -10.711 -12.195 -12.969 1 98.88 71 LYS B N 1
ATOM 1706 C CA . LYS B 1 71 ? -10.109 -11.891 -14.266 1 98.88 71 LYS B CA 1
ATOM 1707 C C . LYS B 1 71 ? -8.875 -12.75 -14.508 1 98.88 71 LYS B C 1
ATOM 1709 O O . LYS B 1 71 ? -8.023 -12.891 -13.625 1 98.88 71 LYS B O 1
ATOM 1714 N N . VAL B 1 72 ? -8.797 -13.367 -15.633 1 98.81 72 VAL B N 1
ATOM 1715 C CA . VAL B 1 72 ? -7.59 -13.984 -16.172 1 98.81 72 VAL B CA 1
ATOM 1716 C C . VAL B 1 72 ? -7.426 -13.594 -17.641 1 98.81 72 VAL B C 1
ATOM 1718 O O . VAL B 1 72 ? -8.062 -14.172 -18.516 1 98.81 72 VAL B O 1
ATOM 1721 N N . ASP B 1 73 ? -6.594 -12.641 -17.859 1 98.81 73 ASP B N 1
ATOM 1722 C CA . ASP B 1 73 ? -6.402 -12.109 -19.203 1 98.81 73 ASP B CA 1
ATOM 1723 C C . ASP B 1 73 ? -5.023 -12.484 -19.75 1 98.81 73 ASP B C 1
ATOM 1725 O O . ASP B 1 73 ? -4.031 -11.82 -19.438 1 98.81 73 ASP B O 1
ATOM 1729 N N . HIS B 1 74 ? -4.988 -13.43 -20.625 1 98.25 74 HIS B N 1
ATOM 1730 C CA . HIS B 1 74 ? -3.732 -13.977 -21.141 1 98.25 74 HIS B CA 1
ATOM 1731 C C . HIS B 1 74 ? -3.062 -12.992 -22.094 1 98.25 74 HIS B C 1
ATOM 1733 O O . HIS B 1 74 ? -1.835 -12.969 -22.203 1 98.25 74 HIS B O 1
ATOM 1739 N N . ALA B 1 75 ? -3.807 -12.234 -22.75 1 98.12 75 ALA B N 1
ATOM 1740 C CA . ALA B 1 75 ? -3.246 -11.289 -23.703 1 98.12 75 ALA B CA 1
ATOM 1741 C C . ALA B 1 75 ? -2.439 -10.203 -23 1 98.12 75 ALA B C 1
ATOM 1743 O O . ALA B 1 75 ? -1.325 -9.875 -23.422 1 98.12 75 ALA B O 1
ATOM 1744 N N . SER B 1 76 ? -2.924 -9.656 -21.891 1 98.56 76 SER B N 1
ATOM 1745 C CA . SER B 1 76 ? -2.24 -8.602 -21.156 1 98.56 76 SER B CA 1
ATOM 1746 C C . SER B 1 76 ? -1.447 -9.164 -19.984 1 98.56 76 SER B C 1
ATOM 1748 O O . SER B 1 76 ? -0.697 -8.438 -19.328 1 98.56 76 SER B O 1
ATOM 1750 N N . MET B 1 77 ? -1.586 -10.414 -19.641 1 98.81 77 MET B N 1
ATOM 1751 C CA . MET B 1 77 ? -0.961 -11.125 -18.531 1 98.81 77 MET B CA 1
ATOM 1752 C C . MET B 1 77 ? -1.33 -10.484 -17.188 1 98.81 77 MET B C 1
ATOM 1754 O O . MET B 1 77 ? -0.451 -10.078 -16.438 1 98.81 77 MET B O 1
ATOM 1758 N N . VAL B 1 78 ? -2.664 -10.391 -17.016 1 98.94 78 VAL B N 1
ATOM 1759 C CA . VAL B 1 78 ? -3.256 -9.828 -15.812 1 98.94 78 VAL B CA 1
ATOM 1760 C C . VAL B 1 78 ? -4.207 -10.852 -15.188 1 98.94 78 VAL B C 1
ATOM 1762 O O . VAL B 1 78 ? -5.043 -11.438 -15.875 1 98.94 78 VAL B O 1
ATOM 1765 N N . LYS B 1 79 ? -4.074 -11.078 -13.898 1 98.88 79 LYS B N 1
ATOM 1766 C CA . LYS B 1 79 ? -4.977 -11.93 -13.125 1 98.88 79 LYS B CA 1
ATOM 1767 C C . LYS B 1 79 ? -5.473 -11.211 -11.875 1 98.88 79 LYS B C 1
ATOM 1769 O O . LYS B 1 79 ? -4.699 -10.539 -11.195 1 98.88 79 LYS B O 1
ATOM 1774 N N . GLU B 1 80 ? -6.723 -11.305 -11.641 1 98.88 80 GLU B N 1
ATOM 1775 C CA . GLU B 1 80 ? -7.352 -10.727 -10.461 1 98.88 80 GLU B CA 1
ATOM 1776 C C . GLU B 1 80 ? -8.141 -11.781 -9.688 1 98.88 80 GLU B C 1
ATOM 1778 O O . GLU B 1 80 ? -8.812 -12.625 -10.281 1 98.88 80 GLU B O 1
ATOM 1783 N N . SER B 1 81 ? -7.992 -11.758 -8.391 1 98.81 81 SER B N 1
ATOM 1784 C CA . SER B 1 81 ? -8.805 -12.578 -7.5 1 98.81 81 SER B CA 1
ATOM 1785 C C . SER B 1 81 ? -9.367 -11.766 -6.344 1 98.81 81 SER B C 1
ATOM 1787 O O . SER B 1 81 ? -8.789 -10.742 -5.961 1 98.81 81 SER B O 1
ATOM 1789 N N . GLN B 1 82 ? -10.5 -12.219 -5.887 1 98.81 82 GLN B N 1
ATOM 1790 C CA . GLN B 1 82 ? -11.18 -11.562 -4.773 1 98.81 82 GLN B CA 1
ATOM 1791 C C . GLN B 1 82 ? -11.602 -12.57 -3.707 1 98.81 82 GLN B C 1
ATOM 1793 O O . GLN B 1 82 ? -12.07 -13.664 -4.031 1 98.81 82 GLN B O 1
ATOM 1798 N N . VAL B 1 83 ? -11.391 -12.172 -2.41 1 98.69 83 VAL B N 1
ATOM 1799 C CA . VAL B 1 83 ? -11.938 -12.992 -1.336 1 98.69 83 VAL B CA 1
ATOM 1800 C C . VAL B 1 83 ? -13.461 -12.906 -1.341 1 98.69 83 VAL B C 1
ATOM 1802 O O . VAL B 1 83 ? -14.023 -11.812 -1.35 1 98.69 83 VAL B O 1
ATOM 1805 N N . VAL B 1 84 ? -14.094 -14.047 -1.316 1 98.75 84 VAL B N 1
ATOM 1806 C CA . VAL B 1 84 ? -15.547 -14.039 -1.428 1 98.75 84 VAL B CA 1
ATOM 1807 C C . VAL B 1 84 ? -16.156 -14.695 -0.194 1 98.75 84 VAL B C 1
ATOM 1809 O O . VAL B 1 84 ? -17.375 -14.664 -0.011 1 98.75 84 VAL B O 1
ATOM 1812 N N . GLU B 1 85 ? -15.406 -15.328 0.652 1 98.38 85 GLU B N 1
ATOM 1813 C CA . GLU B 1 85 ? -15.883 -15.969 1.875 1 98.38 85 GLU B CA 1
ATOM 1814 C C . GLU B 1 85 ? -14.758 -16.109 2.898 1 98.38 85 GLU B C 1
ATOM 1816 O O . GLU B 1 85 ? -13.656 -16.547 2.564 1 98.38 85 GLU B O 1
ATOM 1821 N N . GLY B 1 86 ? -15.07 -15.695 4.145 1 97.44 86 GLY B N 1
ATOM 1822 C CA . GLY B 1 86 ? -14.18 -15.961 5.262 1 97.44 86 GLY B CA 1
ATOM 1823 C C . GLY B 1 86 ? -13.008 -15 5.336 1 97.44 86 GLY B C 1
ATOM 1824 O O . GLY B 1 86 ? -13 -13.977 4.641 1 97.44 86 GLY B O 1
ATOM 1825 N N . GLY B 1 87 ? -12.133 -15.312 6.301 1 95.31 87 GLY B N 1
ATOM 1826 C CA . GLY B 1 87 ? -10.914 -14.539 6.457 1 95.31 87 GLY B CA 1
ATOM 1827 C C . GLY B 1 87 ? -11.164 -13.078 6.789 1 95.31 87 GLY B C 1
ATOM 1828 O O . GLY B 1 87 ? -11.922 -12.766 7.707 1 95.31 87 GLY B O 1
ATOM 1829 N N . ILE B 1 88 ? -10.547 -12.164 5.977 1 94.5 88 ILE B N 1
ATOM 1830 C CA . ILE B 1 88 ? -10.492 -10.734 6.25 1 94.5 88 ILE B CA 1
ATOM 1831 C C . ILE B 1 88 ? -11.891 -10.133 6.141 1 94.5 88 ILE B C 1
ATOM 1833 O O . ILE B 1 88 ? -12.164 -9.07 6.703 1 94.5 88 ILE B O 1
ATOM 1837 N N . LEU B 1 89 ? -12.789 -10.773 5.414 1 96.5 89 LEU B N 1
ATOM 1838 C CA . LEU B 1 89 ? -14.156 -10.281 5.316 1 96.5 89 LEU B CA 1
ATOM 1839 C C . LEU B 1 89 ? -14.852 -10.32 6.676 1 96.5 89 LEU B C 1
ATOM 1841 O O . LEU B 1 89 ? -15.719 -9.492 6.957 1 96.5 89 LEU B O 1
ATOM 1845 N N . ASP B 1 90 ? -14.414 -11.195 7.527 1 95.19 90 ASP B N 1
ATOM 1846 C CA . ASP B 1 90 ? -15.039 -11.398 8.828 1 95.19 90 ASP B CA 1
ATOM 1847 C C . ASP B 1 90 ? -14.68 -10.266 9.789 1 95.19 90 ASP B C 1
ATOM 1849 O O . ASP B 1 90 ? -15.281 -10.148 10.867 1 95.19 90 ASP B O 1
ATOM 1853 N N . ILE B 1 91 ? -13.797 -9.453 9.336 1 95.19 91 ILE B N 1
ATOM 1854 C CA . ILE B 1 91 ? -13.391 -8.391 10.25 1 95.19 91 ILE B CA 1
ATOM 1855 C C . ILE B 1 91 ? -13.695 -7.027 9.633 1 95.19 91 ILE B C 1
ATOM 1857 O O . ILE B 1 91 ? -13 -6.047 9.891 1 95.19 91 ILE B O 1
ATOM 1861 N N . GLY B 1 92 ? -14.586 -7.008 8.711 1 96.81 92 GLY B N 1
ATOM 1862 C CA . GLY B 1 92 ? -15.18 -5.734 8.344 1 96.81 92 GLY B CA 1
ATOM 1863 C C . GLY B 1 92 ? -14.812 -5.289 6.941 1 96.81 92 GLY B C 1
ATOM 1864 O O . GLY B 1 92 ? -15.234 -4.219 6.492 1 96.81 92 GLY B O 1
ATOM 1865 N N . LEU B 1 93 ? -14.031 -6.062 6.223 1 97.75 93 LEU B N 1
ATOM 1866 C CA . LEU B 1 93 ? -13.695 -5.676 4.855 1 97.75 93 LEU B CA 1
ATOM 1867 C C . LEU B 1 93 ? -14.836 -6.012 3.902 1 97.75 93 LEU B C 1
ATOM 1869 O O . LEU B 1 93 ? -15.43 -7.086 3.99 1 97.75 93 LEU B O 1
ATOM 1873 N N . ASN B 1 94 ? -15.117 -5.047 3.041 1 97.88 94 ASN B N 1
ATOM 1874 C CA . ASN B 1 94 ? -16.078 -5.246 1.961 1 97.88 94 ASN B CA 1
ATOM 1875 C C . ASN B 1 94 ? -15.406 -5.785 0.704 1 97.88 94 ASN B C 1
ATOM 1877 O O . ASN B 1 94 ? -16.062 -6.375 -0.156 1 97.88 94 ASN B O 1
ATOM 1881 N N . LEU B 1 95 ? -14.164 -5.496 0.639 1 98.62 95 LEU B N 1
ATOM 1882 C CA . LEU B 1 95 ? -13.398 -5.875 -0.542 1 98.62 95 LEU B CA 1
ATOM 1883 C C . LEU B 1 95 ? -11.961 -6.227 -0.167 1 98.62 95 LEU B C 1
ATOM 1885 O O . LEU B 1 95 ? -11.336 -5.531 0.642 1 98.62 95 LEU B O 1
ATOM 1889 N N . TYR B 1 96 ? -11.5 -7.262 -0.667 1 98.69 96 TYR B N 1
ATOM 1890 C CA . TYR B 1 96 ? -10.086 -7.633 -0.698 1 98.69 96 TYR B CA 1
ATOM 1891 C C . TYR B 1 96 ? -9.727 -8.297 -2.021 1 98.69 96 TYR B C 1
ATOM 1893 O O . TYR B 1 96 ? -10.07 -9.453 -2.258 1 98.69 96 TYR B O 1
ATOM 1901 N N . ARG B 1 97 ? -9.008 -7.547 -2.852 1 98.88 97 ARG B N 1
ATOM 1902 C CA . ARG B 1 97 ? -8.68 -7.992 -4.203 1 98.88 97 ARG B CA 1
ATOM 1903 C C . ARG B 1 97 ? -7.172 -7.996 -4.43 1 98.88 97 ARG B C 1
ATOM 1905 O O . ARG B 1 97 ? -6.484 -7.023 -4.102 1 98.88 97 ARG B O 1
ATOM 1912 N N . MET B 1 98 ? -6.73 -9.094 -4.938 1 98.75 98 MET B N 1
ATOM 1913 C CA . MET B 1 98 ? -5.332 -9.172 -5.355 1 98.75 98 MET B CA 1
ATOM 1914 C C . MET B 1 98 ? -5.215 -9.172 -6.879 1 98.75 98 MET B C 1
ATOM 1916 O O . MET B 1 98 ? -5.996 -9.836 -7.566 1 98.75 98 MET B O 1
ATOM 1920 N N . ARG B 1 99 ? -4.297 -8.406 -7.391 1 98.88 99 ARG B N 1
ATOM 1921 C CA . ARG B 1 99 ? -4.027 -8.305 -8.82 1 98.88 99 ARG B CA 1
ATOM 1922 C C . ARG B 1 99 ? -2.559 -8.586 -9.125 1 98.88 99 ARG B C 1
ATOM 1924 O O . ARG B 1 99 ? -1.674 -8.102 -8.414 1 98.88 99 ARG B O 1
ATOM 1931 N N . VAL B 1 100 ? -2.354 -9.375 -10.125 1 98.81 100 VAL B N 1
ATOM 1932 C CA . VAL B 1 100 ? -1.011 -9.641 -10.625 1 98.81 100 VAL B CA 1
ATOM 1933 C C . VAL B 1 100 ? -0.888 -9.148 -12.07 1 98.81 100 VAL B C 1
ATOM 1935 O O . VAL B 1 100 ? -1.754 -9.422 -12.898 1 98.81 100 VAL B O 1
ATOM 1938 N N . GLU B 1 101 ? 0.149 -8.484 -12.359 1 98.94 101 GLU B N 1
ATOM 1939 C CA . GLU B 1 101 ? 0.489 -8.039 -13.703 1 98.94 101 GLU B CA 1
ATOM 1940 C C . GLU B 1 101 ? 1.925 -8.406 -14.062 1 98.94 101 GLU B C 1
ATOM 1942 O O . GLU B 1 101 ? 2.861 -8.055 -13.344 1 98.94 101 GLU B O 1
ATOM 1947 N N . ILE B 1 102 ? 2.031 -9.094 -15.148 1 98.81 102 ILE B N 1
ATOM 1948 C CA . ILE B 1 102 ? 3.342 -9.445 -15.68 1 98.81 102 ILE B CA 1
ATOM 1949 C C . ILE B 1 102 ? 3.578 -8.703 -17 1 98.81 102 ILE B C 1
ATOM 1951 O O . ILE B 1 102 ? 2.703 -8.68 -17.859 1 98.81 102 ILE B O 1
ATOM 1955 N N . LYS B 1 103 ? 4.746 -8.109 -17.109 1 98.31 103 LYS B N 1
ATOM 1956 C CA . LYS B 1 103 ? 5.086 -7.379 -18.312 1 98.31 103 LYS B CA 1
ATOM 1957 C C . LYS B 1 103 ? 6.516 -7.68 -18.766 1 98.31 103 LYS B C 1
ATOM 1959 O O . LYS B 1 103 ? 7.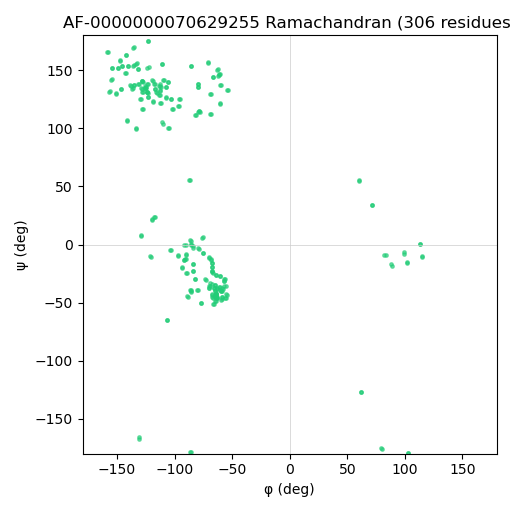391 -7.934 -17.938 1 98.31 103 LYS B O 1
ATOM 1964 N N . GLU B 1 104 ? 6.66 -7.523 -20 1 96.88 104 GLU B N 1
ATOM 1965 C CA . GLU B 1 104 ? 8.031 -7.523 -20.5 1 96.88 104 GLU B CA 1
ATOM 1966 C C . GLU B 1 104 ? 8.805 -6.312 -20 1 96.88 104 GLU B C 1
ATOM 1968 O O . GLU B 1 104 ? 8.219 -5.25 -19.766 1 96.88 104 GLU B O 1
ATOM 1973 N N . ASN B 1 105 ? 10 -6.617 -19.781 1 94.81 105 ASN B N 1
ATOM 1974 C CA . ASN B 1 105 ? 10.859 -5.504 -19.406 1 94.81 105 ASN B CA 1
ATOM 1975 C C . ASN B 1 105 ? 11.273 -4.68 -20.609 1 94.81 105 ASN B C 1
ATOM 1977 O O . ASN B 1 105 ? 12.062 -5.145 -21.438 1 94.81 105 ASN B O 1
ATOM 1981 N N . PRO B 1 106 ? 10.812 -3.445 -20.594 1 89.44 106 PRO B N 1
ATOM 1982 C CA . PRO B 1 106 ? 11.125 -2.646 -21.781 1 89.44 106 PRO B CA 1
ATOM 1983 C C . PRO B 1 106 ? 12.617 -2.332 -21.906 1 89.44 106 PRO B C 1
ATOM 1985 O O . PRO B 1 106 ? 13.094 -1.993 -23 1 89.44 106 PRO B O 1
ATOM 1988 N N . LYS B 1 107 ? 13.359 -2.488 -20.891 1 90.31 107 LYS B N 1
ATOM 1989 C CA . LYS B 1 107 ? 14.781 -2.141 -20.906 1 90.31 107 LYS B CA 1
ATOM 1990 C C . LYS B 1 107 ? 15.633 -3.328 -21.344 1 90.31 107 LYS B C 1
ATOM 1992 O O . LYS B 1 107 ? 16.844 -3.189 -21.531 1 90.31 107 LYS B O 1
ATOM 1997 N N . ASP B 1 108 ? 14.961 -4.48 -21.453 1 88.25 108 ASP B N 1
ATOM 1998 C CA . ASP B 1 108 ? 15.648 -5.719 -21.812 1 88.25 108 ASP B CA 1
ATOM 1999 C C . ASP B 1 108 ? 15.344 -6.105 -23.25 1 88.25 108 ASP B C 1
ATOM 2001 O O . ASP B 1 108 ? 14.305 -6.703 -23.547 1 88.25 108 ASP B O 1
ATOM 2005 N N . GLY B 1 109 ? 16.234 -5.84 -24.172 1 86.81 109 GLY B N 1
ATOM 2006 C CA . GLY B 1 109 ? 16.062 -6.137 -25.578 1 86.81 109 GLY B CA 1
ATOM 2007 C C . GLY B 1 109 ? 16.047 -7.621 -25.891 1 86.81 109 GLY B C 1
ATOM 2008 O O . GLY B 1 109 ? 15.5 -8.047 -26.906 1 86.81 109 GLY B O 1
ATOM 2009 N N . LEU B 1 110 ? 16.531 -8.453 -25.047 1 89.81 110 LEU B N 1
ATOM 2010 C CA . LEU B 1 110 ? 16.656 -9.883 -25.281 1 89.81 110 LEU B CA 1
ATOM 2011 C C . LEU B 1 110 ? 15.422 -10.625 -24.781 1 89.81 110 LEU B C 1
ATOM 2013 O O . LEU B 1 110 ? 15.25 -11.812 -25.078 1 89.81 110 LEU B O 1
ATOM 2017 N N . GLY B 1 111 ? 14.648 -10.023 -24.062 1 91.62 111 GLY B N 1
ATOM 2018 C CA . GLY B 1 111 ? 13.453 -10.664 -23.547 1 91.62 111 GLY B CA 1
ATOM 2019 C C . GLY B 1 111 ? 13.75 -11.703 -22.484 1 91.62 111 GLY B C 1
ATOM 2020 O O . GLY B 1 111 ? 13.031 -12.695 -22.359 1 91.62 111 GLY B O 1
ATOM 2021 N N . SER B 1 112 ? 14.766 -11.477 -21.688 1 94.69 112 SER B N 1
ATOM 2022 C CA . SER B 1 112 ? 15.219 -12.461 -20.719 1 94.69 112 SER B CA 1
ATOM 2023 C C . SER B 1 112 ? 14.773 -12.078 -19.312 1 94.69 112 SER B C 1
ATOM 2025 O O . SER B 1 112 ? 15.016 -12.812 -18.344 1 94.69 112 SER B O 1
ATOM 2027 N N . THR B 1 113 ? 14.156 -10.914 -19.203 1 96.88 113 THR B N 1
ATOM 2028 C CA . THR B 1 113 ? 13.672 -10.445 -17.922 1 96.88 113 THR B CA 1
ATOM 2029 C C . THR B 1 113 ? 12.242 -9.922 -18.031 1 96.88 113 THR B C 1
ATOM 2031 O O . THR B 1 113 ? 11.781 -9.594 -19.125 1 96.88 113 THR B O 1
ATOM 2034 N N . CYS B 1 114 ? 11.539 -9.945 -16.938 1 98.06 114 CYS B N 1
ATOM 2035 C CA . CYS B 1 114 ? 10.195 -9.367 -16.906 1 98.06 114 CYS B CA 1
ATOM 2036 C C . CYS B 1 114 ? 10 -8.547 -15.633 1 98.06 114 CYS B C 1
ATOM 2038 O O . CYS B 1 114 ? 10.883 -8.5 -14.773 1 98.06 114 CYS B O 1
ATOM 2040 N N . VAL B 1 115 ? 8.906 -7.801 -15.617 1 97.94 115 VAL B N 1
ATOM 2041 C CA . VAL B 1 115 ? 8.484 -7.051 -14.438 1 97.94 115 VAL B CA 1
ATOM 2042 C C . VAL B 1 115 ? 7.203 -7.652 -13.867 1 97.94 115 VAL B C 1
ATOM 2044 O O . VAL B 1 115 ? 6.223 -7.832 -14.594 1 97.94 115 VAL B O 1
ATOM 2047 N N . MET B 1 116 ? 7.316 -8.031 -12.656 1 98.38 116 MET B N 1
ATOM 2048 C CA . MET B 1 116 ? 6.172 -8.547 -11.914 1 98.38 116 MET B CA 1
ATOM 2049 C C . MET B 1 116 ? 5.629 -7.496 -10.953 1 98.38 116 MET B C 1
ATOM 2051 O O . MET B 1 116 ? 6.371 -6.973 -10.117 1 98.38 116 MET B O 1
ATOM 2055 N N . LYS B 1 117 ? 4.344 -7.207 -11.055 1 98.69 117 LYS B N 1
ATOM 2056 C CA . LYS B 1 117 ? 3.67 -6.293 -10.141 1 98.69 117 LYS B CA 1
ATOM 2057 C C . LYS B 1 117 ? 2.486 -6.977 -9.453 1 98.69 117 LYS B C 1
ATOM 2059 O O . LYS B 1 117 ? 1.612 -7.531 -10.125 1 98.69 117 LYS B O 1
ATOM 2064 N N . LEU B 1 118 ? 2.463 -6.914 -8.117 1 98.81 118 LEU B N 1
ATOM 2065 C CA . LEU B 1 118 ? 1.351 -7.418 -7.324 1 98.81 118 LEU B CA 1
ATOM 2066 C C . LEU B 1 118 ? 0.688 -6.289 -6.539 1 98.81 118 LEU B C 1
ATOM 2068 O O . LEU B 1 118 ? 1.373 -5.418 -5.996 1 98.81 118 LEU B O 1
ATOM 2072 N N . THR B 1 119 ? -0.643 -6.312 -6.512 1 98.88 119 THR B N 1
ATOM 2073 C CA . THR B 1 119 ? -1.404 -5.258 -5.855 1 98.88 119 THR B CA 1
ATOM 2074 C C . THR B 1 119 ? -2.523 -5.848 -5 1 98.88 119 THR B C 1
ATOM 2076 O O . THR B 1 119 ? -3.203 -6.785 -5.422 1 98.88 119 THR B O 1
ATOM 2079 N N . ILE B 1 120 ? -2.709 -5.316 -3.795 1 98.88 120 ILE B N 1
ATOM 2080 C CA . ILE B 1 120 ? -3.904 -5.539 -2.988 1 98.88 120 ILE B CA 1
ATOM 2081 C C . ILE B 1 120 ? -4.754 -4.27 -2.963 1 98.88 120 ILE B C 1
ATOM 2083 O O . ILE B 1 120 ? -4.242 -3.178 -2.701 1 98.88 120 ILE B O 1
ATOM 2087 N N . GLU B 1 121 ? -5.98 -4.406 -3.303 1 98.81 121 GLU B N 1
ATOM 2088 C CA . GLU B 1 121 ? -6.992 -3.375 -3.107 1 98.81 121 GLU B CA 1
ATOM 2089 C C . GLU B 1 121 ? -8.023 -3.803 -2.068 1 98.81 121 GLU B C 1
ATOM 2091 O O . GLU B 1 121 ? -8.484 -4.945 -2.078 1 98.81 121 GLU B O 1
ATOM 2096 N N . TYR B 1 122 ? -8.359 -2.85 -1.183 1 98.75 122 TYR B N 1
ATOM 2097 C CA . TYR B 1 122 ? -9.352 -3.229 -0.18 1 98.75 122 TYR B CA 1
ATOM 2098 C C . TYR B 1 122 ? -10.242 -2.049 0.173 1 98.75 122 TYR B C 1
ATOM 2100 O O . TYR B 1 122 ? -9.906 -0.897 -0.113 1 98.75 122 TYR B O 1
ATOM 2108 N N . ASP B 1 123 ? -11.398 -2.406 0.597 1 98.38 123 ASP B N 1
ATOM 2109 C CA . ASP B 1 123 ? -12.398 -1.509 1.166 1 98.38 123 ASP B CA 1
ATOM 2110 C C . ASP B 1 123 ? -12.891 -2.02 2.52 1 98.38 123 ASP B C 1
ATOM 2112 O O . ASP B 1 123 ? -13.195 -3.205 2.668 1 98.38 123 ASP B O 1
ATOM 2116 N N . ILE B 1 124 ? -12.891 -1.097 3.482 1 97.88 124 ILE B N 1
ATOM 2117 C CA . ILE B 1 124 ? -13.297 -1.497 4.828 1 97.88 124 ILE B CA 1
ATOM 2118 C C . ILE B 1 124 ? -14.375 -0.552 5.348 1 97.88 124 ILE B C 1
ATOM 2120 O O . ILE B 1 124 ? -14.32 0.655 5.098 1 97.88 124 ILE B O 1
ATOM 2124 N N . LYS B 1 125 ? -15.32 -1.127 6.02 1 96.25 125 LYS B N 1
ATOM 2125 C CA . LYS B 1 125 ? -16.375 -0.328 6.633 1 96.25 125 LYS B CA 1
ATOM 2126 C C . LYS B 1 125 ? -15.812 0.647 7.66 1 96.25 125 LYS B C 1
ATOM 2128 O O . LYS B 1 125 ? -14.875 0.31 8.391 1 96.25 125 LYS B O 1
ATOM 2133 N N . GLU B 1 126 ? -16.422 1.748 7.723 1 90.5 126 GLU B N 1
ATOM 2134 C CA . GLU B 1 126 ? -15.922 2.826 8.57 1 90.5 126 GLU B CA 1
ATOM 2135 C C . GLU B 1 126 ? -15.844 2.383 10.031 1 90.5 126 GLU B C 1
ATOM 2137 O O . GLU B 1 126 ? -14.906 2.742 10.742 1 90.5 126 GLU B O 1
ATOM 2142 N N . GLU B 1 127 ? -16.797 1.599 10.469 1 93.38 127 GLU B N 1
ATOM 2143 C CA . GLU B 1 127 ? -16.875 1.19 11.867 1 93.38 127 GLU B CA 1
ATOM 2144 C C . GLU B 1 127 ? -15.727 0.251 12.227 1 93.38 127 GLU B C 1
ATOM 2146 O O . GLU B 1 127 ? -15.445 0.036 13.414 1 93.38 127 GLU B O 1
ATOM 2151 N N . PHE B 1 128 ? -15.047 -0.243 11.211 1 95.12 128 PHE B N 1
ATOM 2152 C CA . PHE B 1 128 ? -13.93 -1.157 11.43 1 95.12 128 PHE B CA 1
ATOM 2153 C C . PHE B 1 128 ? -12.625 -0.547 10.93 1 95.12 128 PHE B C 1
ATOM 2155 O O . PHE B 1 128 ? -11.68 -1.27 10.609 1 95.12 128 PHE B O 1
ATOM 2162 N N . ALA B 1 129 ? -12.523 0.784 10.836 1 91.81 129 ALA B N 1
ATOM 2163 C CA . ALA B 1 129 ? -11.406 1.498 10.227 1 91.81 129 ALA B CA 1
ATOM 2164 C C . ALA B 1 129 ? -10.078 1.112 10.883 1 91.81 129 ALA B C 1
ATOM 2166 O O . ALA B 1 129 ? -9.039 1.058 10.219 1 91.81 129 ALA B O 1
ATOM 2167 N N . ALA B 1 130 ? -10.117 0.754 12.141 1 91.94 130 ALA B N 1
ATOM 2168 C CA . ALA B 1 130 ? -8.906 0.396 12.875 1 91.94 130 ALA B CA 1
ATOM 2169 C C . ALA B 1 130 ? -8.305 -0.899 12.336 1 91.94 130 ALA B C 1
ATOM 2171 O O . ALA B 1 130 ? -7.094 -1.12 12.438 1 91.94 130 ALA B O 1
ATOM 2172 N N . ASN B 1 131 ? -9.148 -1.743 11.695 1 95 131 ASN B N 1
ATOM 2173 C CA . ASN B 1 131 ? -8.688 -3.035 11.195 1 95 131 ASN B CA 1
ATOM 2174 C C . ASN B 1 131 ? -7.945 -2.891 9.867 1 95 131 ASN B C 1
ATOM 2176 O O . ASN B 1 131 ? -7.383 -3.859 9.359 1 95 131 ASN B O 1
ATOM 2180 N N . ALA B 1 132 ? -7.875 -1.649 9.312 1 95.31 132 ALA B N 1
ATOM 2181 C CA . ALA B 1 132 ? -7.133 -1.419 8.078 1 95.31 132 ALA B CA 1
ATOM 2182 C C . ALA B 1 132 ? -5.66 -1.765 8.25 1 95.31 132 ALA B C 1
ATOM 2184 O O . ALA B 1 132 ? -5 -2.197 7.301 1 95.31 132 ALA B O 1
ATOM 2185 N N . SER B 1 133 ? -5.211 -1.648 9.492 1 94.06 133 SER B N 1
ATOM 2186 C CA . SER B 1 133 ? -3.805 -1.912 9.773 1 94.06 133 SER B CA 1
ATOM 2187 C C . SER B 1 133 ? -3.482 -3.396 9.641 1 94.06 133 SER B C 1
ATOM 2189 O O . SER B 1 133 ? -2.312 -3.781 9.594 1 94.06 133 SER B O 1
ATOM 2191 N N . LEU B 1 134 ? -4.484 -4.23 9.523 1 94 134 LEU B N 1
ATOM 2192 C CA . LEU B 1 134 ? -4.289 -5.672 9.383 1 94 134 LEU B CA 1
ATOM 2193 C C . LEU B 1 134 ? -4.031 -6.043 7.93 1 94 134 LEU B C 1
ATOM 2195 O O . LEU B 1 134 ? -3.582 -7.152 7.637 1 94 134 LEU B O 1
ATOM 2199 N N . VAL B 1 135 ? -4.34 -5.156 7.027 1 96.31 135 VAL B N 1
ATOM 2200 C CA . VAL B 1 135 ? -3.969 -5.348 5.629 1 96.31 135 VAL B CA 1
ATOM 2201 C C . VAL B 1 135 ? -2.52 -4.918 5.414 1 96.31 135 VAL B C 1
ATOM 2203 O O . VAL B 1 135 ? -2.195 -3.732 5.516 1 96.31 135 VAL B O 1
ATOM 2206 N N . THR B 1 136 ? -1.711 -5.898 5.152 1 95.44 136 THR B N 1
ATOM 2207 C CA . THR B 1 136 ? -0.282 -5.621 5.051 1 95.44 136 THR B CA 1
ATOM 2208 C C . THR B 1 136 ? 0.258 -6.062 3.693 1 95.44 136 THR B C 1
ATOM 2210 O O . THR B 1 136 ? -0.456 -6.695 2.912 1 95.44 136 THR B O 1
ATOM 2213 N N . THR B 1 137 ? 1.528 -5.754 3.479 1 96.56 137 THR B N 1
ATOM 2214 C CA . THR B 1 137 ? 2.188 -6.156 2.242 1 96.56 137 THR B CA 1
ATOM 2215 C C . THR B 1 137 ? 2.697 -7.59 2.34 1 96.56 137 THR B C 1
ATOM 2217 O O . THR B 1 137 ? 3.143 -8.164 1.346 1 96.56 137 THR B O 1
ATOM 2220 N N . GLU B 1 138 ? 2.541 -8.203 3.451 1 93.81 138 GLU B N 1
ATOM 2221 C CA . GLU B 1 138 ? 3.16 -9.5 3.697 1 93.81 138 GLU B CA 1
ATOM 2222 C C . GLU B 1 138 ? 2.701 -10.531 2.674 1 93.81 138 GLU B C 1
ATOM 2224 O O . GLU B 1 138 ? 3.52 -11.273 2.125 1 93.81 138 GLU B O 1
ATOM 2229 N N . PRO B 1 139 ? 1.436 -10.617 2.359 1 95.5 139 PRO B N 1
ATOM 2230 C CA . PRO B 1 139 ? 1.018 -11.609 1.359 1 95.5 139 PRO B CA 1
ATOM 2231 C C . PRO B 1 139 ? 1.658 -11.367 -0.006 1 95.5 139 PRO B C 1
ATOM 2233 O O . PRO B 1 139 ? 1.984 -12.328 -0.713 1 95.5 139 PRO B O 1
ATOM 2236 N N . LEU B 1 140 ? 1.834 -10.094 -0.378 1 97.81 140 LEU B N 1
ATOM 2237 C CA . LEU B 1 140 ? 2.457 -9.766 -1.655 1 97.81 140 LEU B CA 1
ATOM 2238 C C . LEU B 1 140 ? 3.908 -10.227 -1.689 1 97.81 140 LEU B C 1
ATOM 2240 O O . LEU B 1 140 ? 4.332 -10.883 -2.645 1 97.81 140 LEU B O 1
ATOM 2244 N N . LEU B 1 141 ? 4.574 -9.938 -0.614 1 96.69 141 LEU B N 1
ATOM 2245 C CA . LEU B 1 141 ? 6 -10.242 -0.538 1 96.69 141 LEU B CA 1
ATOM 2246 C C . LEU B 1 141 ? 6.234 -11.742 -0.459 1 96.69 141 LEU B C 1
ATOM 2248 O O . LEU B 1 141 ? 7.191 -12.258 -1.042 1 96.69 141 LEU B O 1
ATOM 2252 N N . ALA B 1 142 ? 5.414 -12.43 0.225 1 96.19 142 ALA B N 1
ATOM 2253 C CA . ALA B 1 142 ? 5.527 -13.883 0.326 1 96.19 142 ALA B CA 1
ATOM 2254 C C . ALA B 1 142 ? 5.344 -14.547 -1.037 1 96.19 142 ALA B C 1
ATOM 2256 O O . ALA B 1 142 ? 6.125 -15.414 -1.422 1 96.19 142 ALA B O 1
ATOM 2257 N N . ILE B 1 143 ? 4.336 -14.117 -1.744 1 97.44 143 ILE B N 1
ATOM 2258 C CA . ILE B 1 143 ? 4.062 -14.688 -3.061 1 97.44 143 ILE B CA 1
ATOM 2259 C C . ILE B 1 143 ? 5.215 -14.375 -4.012 1 97.44 143 ILE B C 1
ATOM 2261 O O . ILE B 1 143 ? 5.676 -15.25 -4.746 1 97.44 143 ILE B O 1
ATOM 2265 N N . MET B 1 144 ? 5.664 -13.148 -4 1 96.69 144 MET B N 1
ATOM 2266 C CA . MET B 1 144 ? 6.773 -12.766 -4.871 1 96.69 144 MET B CA 1
ATOM 2267 C C . MET B 1 144 ? 8.008 -13.602 -4.578 1 96.69 144 MET B C 1
ATOM 2269 O O . MET B 1 144 ? 8.703 -14.039 -5.5 1 96.69 144 MET B O 1
ATOM 2273 N N . SER B 1 145 ? 8.211 -13.82 -3.346 1 95.56 145 SER B N 1
ATOM 2274 C CA . SER B 1 145 ? 9.398 -14.57 -2.938 1 95.56 145 SER B CA 1
ATOM 2275 C C . SER B 1 145 ? 9.328 -16.016 -3.418 1 95.56 145 SER B C 1
ATOM 2277 O O . SER B 1 145 ? 10.266 -16.516 -4.051 1 95.56 145 SER B O 1
ATOM 2279 N N . VAL B 1 146 ? 8.273 -16.688 -3.158 1 96.94 146 VAL B N 1
ATOM 2280 C CA . VAL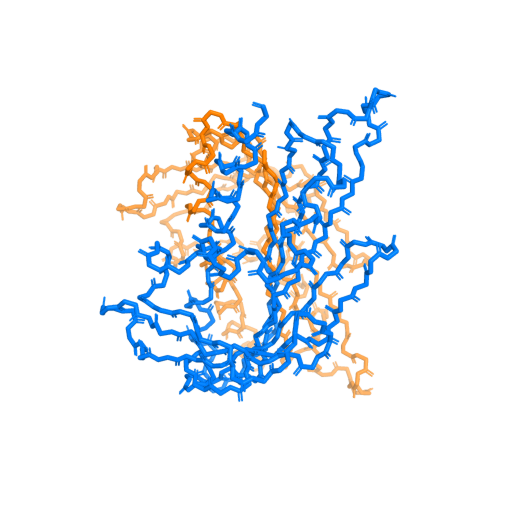 B 1 146 ? 8.141 -18.094 -3.52 1 96.94 146 VAL B CA 1
ATOM 2281 C C . VAL B 1 146 ? 8.141 -18.25 -5.039 1 96.94 146 VAL B C 1
ATOM 2283 O O . VAL B 1 146 ? 8.75 -19.172 -5.578 1 96.94 146 VAL B O 1
ATOM 2286 N N . ALA B 1 147 ? 7.48 -17.328 -5.727 1 97.38 147 ALA B N 1
ATOM 2287 C CA . ALA B 1 147 ? 7.434 -17.359 -7.184 1 97.38 147 ALA B CA 1
ATOM 2288 C C . ALA B 1 147 ? 8.82 -17.156 -7.785 1 97.38 147 ALA B C 1
ATOM 2290 O O . ALA B 1 147 ? 9.234 -17.906 -8.68 1 97.38 147 ALA B O 1
ATOM 2291 N N . ASN B 1 148 ? 9.453 -16.172 -7.297 1 96 148 ASN B N 1
ATOM 2292 C CA . ASN B 1 148 ? 10.789 -15.875 -7.809 1 96 148 ASN B CA 1
ATOM 2293 C C . ASN B 1 148 ? 11.734 -17.062 -7.617 1 96 148 ASN B C 1
ATOM 2295 O O . ASN B 1 148 ? 12.469 -17.422 -8.539 1 96 148 ASN B O 1
ATOM 2299 N N . GLU B 1 149 ? 11.703 -17.594 -6.445 1 96.25 149 GLU B N 1
ATOM 2300 C CA . GLU B 1 149 ? 12.539 -18.766 -6.172 1 96.25 149 GLU B CA 1
ATOM 2301 C C . GLU B 1 149 ? 12.242 -19.891 -7.152 1 96.25 149 GLU B C 1
ATOM 2303 O O . GLU B 1 149 ? 13.164 -20.5 -7.695 1 96.25 149 GLU B O 1
ATOM 2308 N N . HIS B 1 150 ? 11.016 -20.156 -7.375 1 97.88 150 HIS B N 1
ATOM 2309 C CA . HIS B 1 150 ? 10.594 -21.219 -8.281 1 97.88 150 HIS B CA 1
ATOM 2310 C C . HIS B 1 150 ? 11.039 -20.922 -9.711 1 97.88 150 HIS B C 1
ATOM 2312 O O . HIS B 1 150 ? 11.57 -21.797 -10.391 1 97.88 150 HIS B O 1
ATOM 2318 N N . LEU B 1 151 ? 10.852 -19.719 -10.156 1 97.81 151 LEU B N 1
ATOM 2319 C CA . LEU B 1 151 ? 11.094 -19.328 -11.539 1 97.81 151 LEU B CA 1
ATOM 2320 C C . LEU B 1 151 ? 12.586 -19.375 -11.867 1 97.81 151 LEU B C 1
ATOM 2322 O O . LEU B 1 151 ? 12.969 -19.703 -12.984 1 97.81 151 LEU B O 1
ATOM 2326 N N . LEU B 1 152 ? 13.383 -19.062 -10.898 1 95.94 152 LEU B N 1
ATOM 2327 C CA . LEU B 1 152 ? 14.828 -19 -11.133 1 95.94 152 LEU B CA 1
ATOM 2328 C C . LEU B 1 152 ? 15.453 -20.375 -11.016 1 95.94 152 LEU B C 1
ATOM 2330 O O . LEU B 1 152 ? 16.562 -20.609 -11.5 1 95.94 152 LEU B O 1
ATOM 2334 N N . LYS B 1 153 ? 14.836 -21.281 -10.32 1 92.81 153 LYS B N 1
ATOM 2335 C CA . LYS B 1 153 ? 15.328 -22.656 -10.211 1 92.81 153 LYS B CA 1
ATOM 2336 C C . LYS B 1 153 ? 14.953 -23.453 -11.453 1 92.81 153 LYS B C 1
ATOM 2338 O O . LYS B 1 153 ? 15.664 -24.406 -11.82 1 92.81 153 LYS B O 1
ATOM 2343 N N . SER B 1 154 ? 13.836 -23.25 -11.93 1 75.06 154 SER B N 1
ATOM 2344 C CA . SER B 1 154 ? 13.328 -24.047 -13.047 1 75.06 154 SER B CA 1
ATOM 2345 C C . SER B 1 154 ? 13.969 -23.625 -14.359 1 75.06 154 SER B C 1
ATOM 2347 O O . SER B 1 154 ? 13.516 -24.031 -15.438 1 75.06 154 SER B O 1
ATOM 2349 N N . ASN B 1 155 ? 15.031 -22.641 -14.367 1 55.81 155 ASN B N 1
ATOM 2350 C CA . ASN B 1 155 ? 15.758 -22.312 -15.586 1 55.81 155 ASN B CA 1
ATOM 2351 C C . ASN B 1 155 ? 16.781 -23.375 -15.945 1 55.81 155 ASN B C 1
ATOM 2353 O O . ASN B 1 155 ? 17.391 -23.984 -15.055 1 55.81 155 ASN B O 1
#

Organism: Helianthus annuus (NCBI:txid4232)

Secondary structure (DSSP, 8-state):
-EEEEEEEEEESS-HHHHHHHHTSTHHHHHHBTTTBSEEEEEE-SSSTT-EEEEEPPTTSS-SEEEEEEEEEETTTTEEEEEEEEEGGGGGTEEEEEEEEEEEE-TT-TTS--EEEEEEEEEEE-GGGGGGGGG--SHHHHHHHHHHHHHHHH--/-EEEEEEEEEESS-HHHHHHHHTSSHHHHHHBTTTBSEEEEEE-SSSTT-EEEEEPPTTSS-SEEEEEEEEEETTTTEEEEEEEEEGGGGGTEEEEEEEEEEEE-TT-TTS--EEEEEEEEEEE-GGGGGGGGG--SHHHHHHHHHHHHHHHH--

InterPro domains:
  IPR000916 Bet v I/Major latex protein [PF00407] (3-153)
  IPR023393 START-like domain superfamily [G3DSA:3.30.530.20] (1-155)
  IPR050279 Plant defense and hormone signaling protein [PTHR31213] (5-143)

Sequence (310 aa):
MFGTLSEEAEVKVPASKAWALFGTLELAKLVDGKIFEAVDVIEGDGGAGTILKLTFKPGLGFSYCKEKFTKVDHASMVKESQVVEGGILDIGLNLYRMRVEIKENPKDGLGSTCVMKLTIEYDIKEEFAANASLVTTEPLLAIMSVANEHLLKSNMFGTLSEEAEVKVPASKAWALFGTLELAKLVDGKIFEAVDVIEGDGGAGTILKLTFKPGLGFSYCKEKFTKVDHASMVKESQVVEGGILDIGLNLYRMRVEIKENPKDGLGSTCVMKLTIEYDIKEEFAANASLVTTEPLLAIMSVANEHLLKSN

Nearest PDB structures (foldseek):
  1qmr-assembly1_A-2  TM=7.782E-01  e=1.999E-13  Betula pendula
  1fm4-assembly1_A  TM=7.477E-01  e=1.168E-13  Betula pendula
  4z3l-assembly4_E  TM=7.995E-01  e=6.222E-13  Betula pendula
  4a84-assembly1_A  TM=7.537E-01  e=8.905E-13  Betula pendula
  6ax0-assembly1_A  TM=7.698E-01  e=2.382E-11  Arachis hypogaea

Solvent-accessible surface area (backbone atoms only — not comparable to full-atom values): 16029 Å² total; per-residue (Å²): 70,39,39,39,38,35,44,34,38,81,39,87,39,32,36,66,61,55,38,60,33,67,66,36,54,51,43,54,59,64,36,38,64,67,78,24,57,36,60,42,80,74,41,74,83,41,48,57,67,14,27,37,38,40,30,46,45,90,89,73,87,39,64,37,32,26,34,32,27,74,37,60,39,78,89,69,34,35,36,30,33,31,61,76,39,52,41,67,48,76,59,39,32,79,38,45,31,43,36,40,38,45,34,69,31,88,88,41,90,81,49,52,30,14,35,42,35,37,35,40,39,35,32,32,42,69,94,34,54,78,51,55,73,74,65,65,63,58,67,55,54,50,50,51,49,57,49,48,55,51,60,64,64,77,104,72,39,38,38,37,35,42,34,38,79,41,87,39,31,35,66,63,56,37,57,33,67,67,37,54,51,44,55,59,64,35,38,64,67,77,25,57,35,61,41,79,76,42,74,84,43,48,59,68,14,27,36,38,40,29,45,46,89,89,73,86,40,62,38,31,27,34,31,27,75,37,60,38,76,89,69,36,36,37,30,34,30,62,77,41,53,41,67,46,74,60,40,33,79,38,45,31,42,36,40,39,45,34,68,31,87,87,40,90,80,50,52,30,14,34,43,36,38,34,40,39,36,30,33,39,70,94,34,54,80,53,56,73,72,66,65,63,58,68,55,54,52,50,52,50,56,48,50,55,51,60,64,64,75,104

pLDDT: mean 96.27, std 4.99, range [55.5, 98.94]

Foldseek 3Di:
DKDKDKDKDKAQAFLVLLLVCVLFCNLQVLCDVPQFVGKDFPDDGRAFQTKIWTAHDPPLPWGIWIKGWHHRDPVQSKTKIWTDGTDPVVQFWPTWMKMKGKAFDPVDPVRRMIMIMMMIITHGDPVRVVCVVVDDCVVVVVSVVSSRVVSVVVD/DKDKDKDKDKAQAFLVLLLVCVLFCNLQVLCDVPQFVGKDFPDDGRAFQTKIWTAHDPPLPWGIWIKGWHHRDPVQSKTKIWTDGTDPVVQFWPTWMKMKGKAFDPVDPVRRMIMIMMMIITHGDPVRVVCVVVDDCVVVVVSVVSSSVVSVVVD